Protein AF-0000000072513478 (afdb_homodimer)

Radius of gyration: 44.0 Å; Cα contacts (8 Å, |Δi|>4): 385; chains: 2; bounding box: 47×205×99 Å

Sequence (340 aa):
MLSVDLDSTQASSSSSGESANSVPVPTPSPPRTSPRPPTPVRRILRRKIGVAGSRSALCQDDRTELFTRLVNEEIEIQTNAPPGCYAAPKSGDLLLWTAVIEGPAGTPYEGGTFFCNIHITTRYPLAPPKVEFLTRIYHCNVNAQGDVCLDMLNDKWKPTMSVNTVLMAVMLSVDLDSTQASSSSSGESANSVPVPTPSPPRTSPRPPTPVRRILRRKIGVAGSRSALCQDDRTELFTRLVNEEIEIQTNAPPGCYAAPKSGDLLLWTAVIEGPAGTPYEGGTFFCNIHITTRYPLAPPKVEFLTRIYHCNVNAQGDVCLDMLNDKWKPTMSVNTVLMAV

Organism: Oesophagostomum dentatum (NCBI:txid61180)

Nearest PDB structures (foldseek):
  6fga-assembly1_K  TM=7.093E-01  e=1.151E-11  Homo sapiens
  4qpl-assembly2_D  TM=7.011E-01  e=4.532E-11  Homo sapiens
  2yb6-assembly1_A  TM=6.975E-01  e=7.010E-11  Homo sapiens
  5tut-assembly1_A  TM=6.775E-01  e=7.940E-11  Homo sapiens
  8btl-assembly1_C  TM=6.885E-01  e=1.480E-10  Homo sapiens

pLDDT: mean 73.83, std 31.14, range [18.86, 98.88]

InterPro domains:
  IPR000608 Ubiquitin-conjugating (UBC), catalytic core domain [PF00179] (72-170)
  IPR000608 Ubiquitin-conjugating (UBC), catalytic core domain [PS50127] (65-170)
  IPR016135 Ubiquitin-conjugating enzyme/RWD-like [G3DSA:3.10.110.10] (53-170)
  IPR016135 Ubiquitin-conjugating enzyme/RWD-like [SSF54495] (67-169)
  IPR023313 Ubiquitin-conjugating enzyme, active site [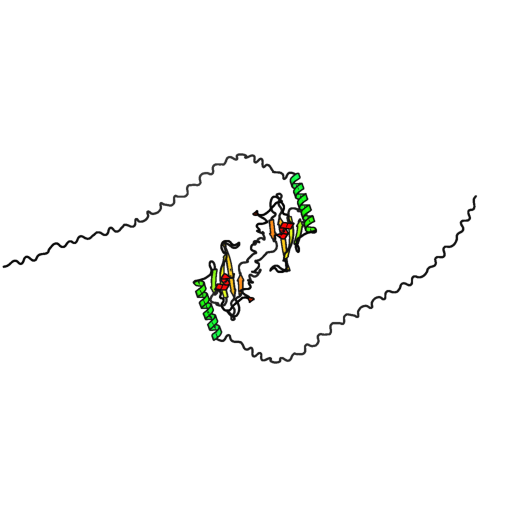PS00183] (138-153)
  IPR050113 Ubiquitin-conjugating enzyme E2-like [PTHR24067] (69-169)

Structure (mmCIF, N/CA/C/O backbone):
data_AF-0000000072513478-model_v1
#
loop_
_entity.id
_entity.type
_entity.pdbx_description
1 polymer 'Ubiquitin--protein ligase'
#
loop_
_atom_site.group_PDB
_atom_site.id
_atom_site.type_symbol
_atom_site.label_atom_id
_atom_site.label_alt_id
_atom_site.label_comp_id
_atom_site.label_asym_id
_atom_site.label_entity_id
_atom_site.label_seq_id
_atom_site.pdbx_PDB_ins_code
_atom_site.Cartn_x
_atom_site.Cartn_y
_atom_site.Cartn_z
_atom_site.occupancy
_atom_site.B_iso_or_equiv
_atom_site.auth_seq_id
_atom_site.auth_comp_id
_atom_site.auth_asym_id
_atom_site.auth_atom_id
_atom_site.pdbx_PDB_model_num
ATOM 1 N N . MET A 1 1 ? -18.359 102.375 -20.375 1 26.03 1 MET A N 1
ATOM 2 C CA . MET A 1 1 ? -19.281 102.062 -21.453 1 26.03 1 MET A CA 1
ATOM 3 C C . MET A 1 1 ? -18.562 101.25 -22.531 1 26.03 1 MET A C 1
ATOM 5 O O . MET A 1 1 ? -18.969 101.25 -23.703 1 26.03 1 MET A O 1
ATOM 9 N N . LEU A 1 2 ? -17.375 100.688 -22.109 1 28.08 2 LEU A N 1
ATOM 10 C CA . LEU A 1 2 ? -16.125 100.375 -22.766 1 28.08 2 LEU A CA 1
ATOM 11 C C . LEU A 1 2 ? -16.312 99.125 -23.672 1 28.08 2 LEU A C 1
ATOM 13 O O . LEU A 1 2 ? -16.75 98.062 -23.234 1 28.08 2 LEU A O 1
ATOM 17 N N . SER A 1 3 ? -16.609 99.312 -25.031 1 27.19 3 SER A N 1
ATOM 18 C CA . SER A 1 3 ? -17.25 98.688 -26.156 1 27.19 3 SER A CA 1
ATOM 19 C C . SER A 1 3 ? -16.391 97.562 -26.719 1 27.19 3 SER A C 1
ATOM 21 O O . SER A 1 3 ? -15.539 97.75 -27.578 1 27.19 3 SER A O 1
ATOM 23 N N . VAL A 1 4 ? -15.656 96.75 -25.875 1 32.16 4 VAL A N 1
ATOM 24 C CA . VAL A 1 4 ? -14.555 95.875 -26.203 1 32.16 4 VAL A CA 1
ATOM 25 C C . VAL A 1 4 ? -15.039 94.812 -27.172 1 32.16 4 VAL A C 1
ATOM 27 O O . VAL A 1 4 ? -16.047 94.125 -26.922 1 32.16 4 VAL A O 1
ATOM 30 N N . ASP A 1 5 ? -14.914 95.188 -28.438 1 26.75 5 ASP A N 1
ATOM 31 C CA . ASP A 1 5 ? -15.398 94.562 -29.688 1 26.75 5 ASP A CA 1
ATOM 32 C C . ASP A 1 5 ? -14.906 93.125 -29.844 1 26.75 5 ASP A C 1
ATOM 34 O O . ASP A 1 5 ? -13.703 92.875 -29.828 1 26.75 5 ASP A O 1
ATOM 38 N N . LEU A 1 6 ? -15.594 92.125 -29.297 1 27.62 6 LEU A N 1
ATOM 39 C CA . LEU A 1 6 ? -15.555 90.688 -29.031 1 27.62 6 LEU A CA 1
ATOM 40 C C . LEU A 1 6 ? -15.445 89.875 -30.328 1 27.62 6 LEU A C 1
ATOM 42 O O . LEU A 1 6 ? -16.422 89.75 -31.062 1 27.62 6 LEU A O 1
ATOM 46 N N . ASP A 1 7 ? -14.43 90.375 -31.125 1 25.31 7 ASP A N 1
ATOM 47 C CA . ASP A 1 7 ? -14.422 89.938 -32.531 1 25.31 7 ASP A CA 1
ATOM 48 C C . ASP A 1 7 ? -14.438 88.375 -32.625 1 25.31 7 ASP A C 1
ATOM 50 O O . ASP A 1 7 ? -13.734 87.688 -31.875 1 25.31 7 ASP A O 1
ATOM 54 N N . SER A 1 8 ? -15.414 87.688 -33.25 1 26.47 8 SER A N 1
ATOM 55 C CA . SER A 1 8 ? -16.172 86.438 -33.406 1 26.47 8 SER A CA 1
ATOM 56 C C . SER A 1 8 ? -15.375 85.438 -34.219 1 26.47 8 SER A C 1
ATOM 58 O O . SER A 1 8 ? -15.898 84.375 -34.562 1 26.47 8 SER A O 1
ATOM 60 N N . THR A 1 9 ? -14.055 85.562 -34.375 1 24.52 9 THR A N 1
ATOM 61 C CA . THR A 1 9 ? -13.508 84.938 -35.562 1 24.52 9 THR A CA 1
ATOM 62 C C . THR A 1 9 ? -13.773 83.438 -35.562 1 24.52 9 THR A C 1
ATOM 64 O O . THR A 1 9 ? -13.516 82.812 -34.562 1 24.52 9 THR A O 1
ATOM 67 N N . GLN A 1 10 ? -14.414 82.812 -36.562 1 20.47 10 GLN A N 1
ATOM 68 C CA . GLN A 1 10 ? -15.164 81.625 -37 1 20.47 10 GLN A CA 1
ATOM 69 C C . GLN A 1 10 ? -14.242 80.438 -37.219 1 20.47 10 GLN A C 1
ATOM 71 O O . GLN A 1 10 ? -13.234 80.562 -37.906 1 20.47 10 GLN A O 1
ATOM 76 N N . ALA A 1 11 ? -14.117 79.438 -36.281 1 25.28 11 ALA A N 1
ATOM 77 C CA . ALA A 1 11 ? -13.352 78.25 -36.031 1 25.28 11 ALA A CA 1
ATOM 78 C C . ALA A 1 11 ? -13.609 77.188 -37.125 1 25.28 11 ALA A C 1
ATOM 80 O O . ALA A 1 11 ? -14.727 76.688 -37.219 1 25.28 11 ALA A O 1
ATOM 81 N N . SER A 1 12 ? -13.172 77.438 -38.344 1 22.08 12 SER A N 1
ATOM 82 C CA . SER A 1 12 ? -13.492 76.562 -39.469 1 22.08 12 SER A CA 1
ATOM 83 C C . SER A 1 12 ? -13.094 75.125 -39.188 1 22.08 12 SER A C 1
ATOM 85 O O . SER A 1 12 ? -11.984 74.875 -38.719 1 22.08 12 SER A O 1
ATOM 87 N N . SER A 1 13 ? -14.062 74.188 -38.938 1 25.09 13 SER A N 1
ATOM 88 C CA . SER A 1 13 ? -14.234 72.812 -38.5 1 25.09 13 SER A CA 1
ATOM 89 C C . SER A 1 13 ? -13.711 71.812 -39.562 1 25.09 13 SER A C 1
ATOM 91 O O . SER A 1 13 ? -14.477 71.312 -40.375 1 25.09 13 SER A O 1
ATOM 93 N N . SER A 1 14 ? -12.469 72 -40.031 1 23.56 14 SER A N 1
ATOM 94 C CA . SER A 1 14 ? -12.086 71.188 -41.156 1 23.56 14 SER A CA 1
ATOM 95 C C . SER A 1 14 ? -12.242 69.688 -40.844 1 23.56 14 SER A C 1
ATOM 97 O O . SER A 1 14 ? -11.688 69.188 -39.844 1 23.56 14 SER A O 1
ATOM 99 N N . SER A 1 15 ? -13.273 69 -41.281 1 25.2 15 SER A N 1
ATOM 100 C CA . SER A 1 15 ? -13.891 67.688 -41.156 1 25.2 15 SER A CA 1
ATOM 101 C C . SER A 1 15 ? -13.016 66.562 -41.75 1 25.2 15 SER A C 1
ATOM 103 O O . SER A 1 15 ? -13.422 65.438 -41.812 1 25.2 15 SER A O 1
ATOM 105 N N . SER A 1 16 ? -11.719 66.688 -41.75 1 24.69 16 SER A N 1
ATOM 106 C CA . SER A 1 16 ? -11.102 65.75 -42.656 1 24.69 16 SER A CA 1
ATOM 107 C C . SE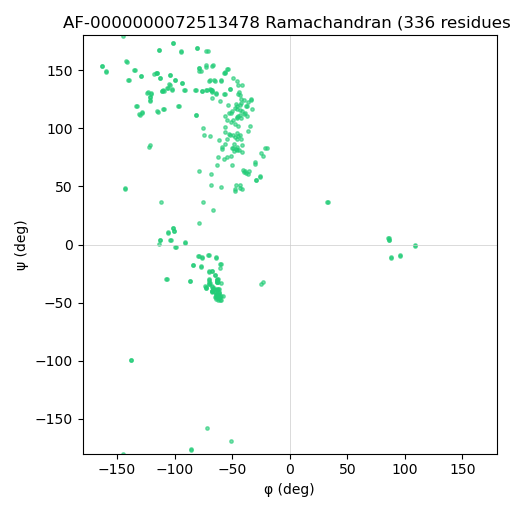R A 1 16 ? -11.5 64.312 -42.312 1 24.69 16 SER A C 1
ATOM 109 O O . SER A 1 16 ? -11.539 63.938 -41.125 1 24.69 16 SER A O 1
ATOM 111 N N . GLY A 1 17 ? -12.297 63.625 -43.125 1 23.31 17 GLY A N 1
ATOM 112 C CA . GLY A 1 17 ? -12.992 62.344 -43.188 1 23.31 17 GLY A CA 1
ATOM 113 C C . GLY A 1 17 ? -12.07 61.156 -43.094 1 23.31 17 GLY A C 1
ATOM 114 O O . GLY A 1 17 ? -11.094 61.062 -43.844 1 23.31 17 GLY A O 1
ATOM 115 N N . GLU A 1 18 ? -11.711 60.75 -41.906 1 28.8 18 GLU A N 1
ATOM 116 C CA . GLU A 1 18 ? -10.898 59.594 -41.562 1 28.8 18 GLU A CA 1
ATOM 117 C C . GLU A 1 18 ? -11.414 58.344 -42.312 1 28.8 18 GLU A C 1
ATOM 119 O O . GLU A 1 18 ? -12.586 57.969 -42.156 1 28.8 18 GLU A O 1
ATOM 124 N N . SER A 1 19 ? -10.992 58.062 -43.531 1 24.48 19 SER A N 1
ATOM 125 C CA . SER A 1 19 ? -11.375 56.906 -44.312 1 24.48 19 SER A CA 1
ATOM 126 C C . SER A 1 19 ? -11.133 55.594 -43.562 1 24.48 19 SER A C 1
ATOM 128 O O . SER A 1 19 ? -10.031 55.375 -43.031 1 24.48 19 SER A O 1
ATOM 130 N N . ALA A 1 20 ? -12.102 55.125 -42.844 1 28.8 20 ALA A N 1
ATOM 131 C CA . ALA A 1 20 ? -12.203 53.875 -42.062 1 28.8 20 ALA A CA 1
ATOM 132 C C . ALA A 1 20 ? -11.781 52.688 -42.906 1 28.8 20 ALA A C 1
ATOM 134 O O . ALA A 1 20 ? -12.344 52.438 -43.969 1 28.8 20 ALA A O 1
ATOM 135 N N . ASN A 1 21 ? -10.461 52.438 -43 1 26.22 21 ASN A N 1
ATOM 136 C CA . ASN A 1 21 ? -9.992 51.25 -43.719 1 26.22 21 ASN A CA 1
ATOM 137 C C . ASN A 1 21 ? -10.797 50 -43.312 1 26.22 21 ASN A C 1
ATOM 139 O O . ASN A 1 21 ? -10.969 49.719 -42.125 1 26.22 21 ASN A O 1
ATOM 143 N N . SER A 1 22 ? -11.812 49.656 -44.094 1 27.98 22 SER A N 1
ATOM 144 C CA . SER A 1 22 ? -12.742 48.531 -44 1 27.98 22 SER A CA 1
ATOM 145 C C . SER A 1 22 ? -12.008 47.219 -43.719 1 27.98 22 SER A C 1
ATOM 147 O O . SER A 1 22 ? -11.07 46.875 -44.469 1 27.98 22 SER A O 1
ATOM 149 N N . VAL A 1 23 ? -11.711 46.938 -42.5 1 33 23 VAL A N 1
ATOM 150 C CA . VAL A 1 23 ? -11.148 45.656 -42.062 1 33 23 VAL A CA 1
ATOM 151 C C . VAL A 1 23 ? -11.883 44.531 -42.75 1 33 23 VAL A C 1
ATOM 153 O O . VAL A 1 23 ? -13.117 44.438 -42.719 1 33 23 VAL A O 1
ATOM 156 N N . PRO A 1 24 ? -11.398 44 -43.906 1 32.53 24 PRO A N 1
ATOM 157 C CA . PRO A 1 24 ? -12.164 43 -44.656 1 32.53 24 PRO A CA 1
ATOM 158 C C . PRO A 1 24 ? -12.633 41.844 -43.75 1 32.53 24 PRO A C 1
ATOM 160 O O . PRO A 1 24 ? -11.914 41.438 -42.844 1 32.53 24 PRO A O 1
ATOM 163 N N . VAL A 1 25 ? -13.914 41.812 -43.406 1 35.53 25 VAL A N 1
ATOM 164 C CA . VAL A 1 25 ? -14.555 40.75 -42.656 1 35.53 25 VAL A CA 1
ATOM 165 C C . VAL A 1 25 ? -14.164 39.375 -43.25 1 35.53 25 VAL A C 1
ATOM 167 O O . VAL A 1 25 ? -14.242 39.188 -44.438 1 35.53 25 VAL A O 1
ATOM 170 N N . PRO A 1 26 ? -13.242 38.688 -42.531 1 34.88 26 PRO A N 1
ATOM 171 C CA . PRO A 1 26 ? -12.789 37.438 -43.125 1 34.88 26 PRO A CA 1
ATOM 172 C C . PRO A 1 26 ? -13.945 36.562 -43.625 1 34.88 26 PRO A C 1
ATOM 174 O O . PRO A 1 26 ? -15.062 36.688 -43.125 1 34.88 26 PRO A O 1
ATOM 177 N N . THR A 1 27 ? -14.039 36.281 -44.875 1 36.09 27 THR A N 1
ATOM 178 C CA . THR A 1 27 ? -15.055 35.5 -45.562 1 36.09 27 THR A CA 1
ATOM 179 C C . THR A 1 27 ? -15.383 34.25 -44.75 1 36.09 27 THR A C 1
ATOM 181 O O . THR A 1 27 ? -14.492 33.656 -44.125 1 36.09 27 THR A O 1
ATOM 184 N N . PRO A 1 28 ? -16.672 34.156 -44.25 1 34.97 28 PRO A N 1
ATOM 185 C CA . PRO A 1 28 ? -17.062 33 -43.438 1 34.97 28 PRO A CA 1
ATOM 186 C C . PRO A 1 28 ? -16.594 31.672 -44.062 1 34.97 28 PRO A C 1
ATOM 188 O O . PRO A 1 28 ? -16.484 31.562 -45.281 1 34.97 28 PRO A O 1
ATOM 191 N N . SER A 1 29 ? -15.719 30.953 -43.375 1 35.62 29 SER A N 1
ATOM 192 C CA . SER A 1 29 ? -15.188 29.688 -43.844 1 35.62 29 SER A CA 1
ATOM 193 C C . SER A 1 29 ? -16.297 28.812 -44.438 1 35.62 29 SER A C 1
ATOM 195 O O . SER A 1 29 ? -17.438 28.859 -43.969 1 35.62 29 SER A O 1
ATOM 197 N N . PRO A 1 30 ? -16.188 28.453 -45.656 1 35.31 30 PRO A N 1
ATOM 198 C CA . PRO A 1 30 ? -17.234 27.734 -46.375 1 35.31 30 PRO A CA 1
ATOM 199 C C . PRO A 1 30 ? -17.891 26.641 -45.531 1 35.31 30 PRO A C 1
ATOM 201 O O . PRO A 1 30 ? -17.281 26.156 -44.562 1 35.31 30 PRO A O 1
ATOM 204 N N . PRO A 1 31 ? -19.266 26.594 -45.656 1 31.92 31 PRO A N 1
ATOM 205 C CA . PRO A 1 31 ? -20.031 25.641 -44.844 1 31.92 31 PRO A CA 1
ATOM 206 C C . PRO A 1 31 ? -19.391 24.266 -44.781 1 31.92 31 PRO A C 1
ATOM 208 O O . PRO A 1 31 ? -18.641 23.891 -45.688 1 31.92 31 PRO A O 1
ATOM 211 N N . ARG A 1 32 ? -19.234 23.766 -43.531 1 30.86 32 ARG A N 1
ATOM 212 C CA . ARG A 1 32 ? -18.719 22.438 -43.188 1 30.86 32 ARG A CA 1
ATOM 213 C C . ARG A 1 32 ? -19.328 21.359 -44.062 1 30.86 32 ARG A C 1
ATOM 215 O O . ARG A 1 32 ? -20.547 21.312 -44.25 1 30.86 32 ARG A O 1
ATOM 222 N N . THR A 1 33 ? -18.578 21.094 -45.125 1 33.81 33 THR A N 1
ATOM 223 C CA . THR A 1 33 ? -18.969 20.094 -46.094 1 33.81 33 THR A CA 1
ATOM 224 C C . THR A 1 33 ? -19.641 18.891 -45.406 1 33.81 33 THR A C 1
ATOM 226 O O . THR A 1 33 ? -19.25 18.516 -44.312 1 33.81 33 THR A O 1
ATOM 229 N N . SER A 1 34 ? -20.984 18.781 -45.656 1 33.53 34 SER A N 1
ATOM 230 C CA . SER A 1 34 ? -21.812 17.703 -45.125 1 33.53 34 SER A CA 1
ATOM 231 C C . SER A 1 34 ? -21.078 16.359 -45.219 1 33.53 34 SER A C 1
ATOM 233 O O . SER A 1 34 ? -20.297 16.125 -46.125 1 33.53 34 SER A O 1
ATOM 235 N N . PRO A 1 35 ? -20.953 15.672 -44.062 1 32.66 35 PRO A N 1
ATOM 236 C CA . PRO A 1 35 ? -20.188 14.422 -44 1 32.66 35 PRO A CA 1
ATOM 237 C C . PRO A 1 35 ? -20.531 13.492 -45.188 1 32.66 35 PRO A C 1
ATOM 239 O O . PRO A 1 35 ? -21.641 13.531 -45.688 1 32.66 35 PRO A O 1
ATOM 242 N N . ARG A 1 36 ? -19.562 13.328 -46.094 1 37.81 36 ARG A N 1
ATOM 243 C CA . ARG A 1 36 ? -19.703 12.461 -47.25 1 37.81 36 ARG A CA 1
ATOM 244 C C . ARG A 1 36 ? -20.5 11.203 -46.906 1 37.81 36 ARG A C 1
ATOM 246 O O . ARG A 1 36 ? -20.328 10.633 -45.812 1 37.81 36 ARG A O 1
ATOM 253 N N . PRO A 1 37 ? -21.641 11.062 -47.625 1 38.25 37 PRO A N 1
ATOM 254 C CA . PRO A 1 37 ? -22.453 9.898 -47.25 1 38.25 37 PRO A CA 1
ATOM 255 C C . PRO A 1 37 ? -21.609 8.625 -47.094 1 38.25 37 PRO A C 1
ATOM 257 O O . PRO A 1 37 ? -20.547 8.508 -47.719 1 38.25 37 PRO A O 1
ATOM 260 N N . PRO A 1 38 ? -21.906 7.785 -46.094 1 34.34 38 PRO A N 1
ATOM 261 C CA . PRO A 1 38 ? -21.109 6.594 -45.781 1 34.34 38 PRO A CA 1
ATOM 262 C C . PRO A 1 38 ? -20.891 5.695 -46.969 1 34.34 38 PRO A C 1
ATOM 264 O O . PRO A 1 38 ? -21.75 5.602 -47.844 1 34.34 38 PRO A O 1
ATOM 267 N N . THR A 1 39 ? -19.719 5.871 -47.656 1 38.75 39 THR A N 1
ATOM 268 C CA . THR A 1 39 ? -19.344 4.996 -48.75 1 38.75 39 THR A CA 1
ATOM 269 C C . THR A 1 39 ? -19.844 3.576 -48.531 1 38.75 39 THR A C 1
ATOM 271 O O . THR A 1 39 ? -19.828 3.084 -47.375 1 38.75 39 THR A O 1
ATOM 274 N N . PRO A 1 40 ? -20.734 3.17 -49.469 1 37.53 40 PRO A N 1
ATOM 275 C CA . PRO A 1 40 ? -21.297 1.839 -49.25 1 37.53 40 PRO A CA 1
ATOM 276 C C . PRO A 1 40 ? -20.234 0.784 -48.969 1 37.53 40 PRO A C 1
ATOM 278 O O . PRO A 1 40 ? -19.141 0.832 -49.531 1 37.53 40 PRO A O 1
ATOM 281 N N . VAL A 1 41 ? -20.141 0.345 -47.75 1 31.92 41 VAL A N 1
ATOM 282 C CA . VAL A 1 41 ? -19.25 -0.698 -47.25 1 31.92 41 VAL A CA 1
ATOM 283 C C . VAL A 1 41 ? -19.266 -1.888 -48.188 1 31.92 41 VAL A C 1
ATOM 285 O O . VAL A 1 41 ? -20.328 -2.414 -48.531 1 31.92 41 VAL A O 1
ATOM 288 N N . ARG A 1 42 ? -18.422 -1.738 -49.344 1 33.22 42 ARG A N 1
ATOM 289 C CA . ARG A 1 42 ? -18.266 -2.898 -50.188 1 33.22 42 ARG A CA 1
ATOM 290 C C . ARG A 1 42 ? -18.234 -4.191 -49.406 1 33.22 42 ARG A C 1
ATOM 292 O O . ARG A 1 42 ? -17.766 -4.207 -48.25 1 33.22 42 ARG A O 1
ATOM 299 N N . ARG A 1 43 ? -19.172 -5.082 -49.75 1 32.38 43 ARG A N 1
ATOM 300 C CA . ARG A 1 43 ? -19.328 -6.441 -49.219 1 32.38 43 ARG A CA 1
ATOM 301 C C . ARG A 1 43 ? -18.016 -7.203 -49.281 1 32.38 43 ARG A C 1
ATOM 303 O O . ARG A 1 43 ? -17.469 -7.441 -50.375 1 32.38 43 ARG A O 1
ATOM 310 N N . ILE A 1 44 ? -17.031 -6.75 -48.438 1 31.97 44 ILE A N 1
ATOM 311 C CA . ILE A 1 44 ? -15.812 -7.539 -48.375 1 31.97 44 ILE A CA 1
ATOM 312 C C . ILE A 1 44 ? -16.141 -9.023 -48.531 1 31.97 44 ILE A C 1
ATOM 314 O O . ILE A 1 44 ? -17.016 -9.547 -47.844 1 31.97 44 ILE A O 1
ATOM 318 N N . LEU A 1 45 ? -15.867 -9.453 -49.75 1 31.41 45 LEU A N 1
ATOM 319 C CA . LEU A 1 45 ? -15.883 -10.867 -50.094 1 31.41 45 LEU A CA 1
ATOM 320 C C . LEU A 1 45 ? -15.305 -11.711 -48.969 1 31.41 45 LEU A C 1
ATOM 322 O O . LEU A 1 45 ? -14.242 -11.391 -48.438 1 31.41 45 LEU A O 1
ATOM 326 N N . ARG A 1 46 ? -16.141 -12.492 -48.375 1 29.89 46 ARG A N 1
ATOM 327 C CA . ARG A 1 46 ? -15.875 -13.539 -47.375 1 29.89 46 ARG A CA 1
ATOM 328 C C . ARG A 1 46 ? -14.719 -14.422 -47.844 1 29.89 46 ARG A C 1
ATOM 330 O O . ARG A 1 46 ? -14.883 -15.258 -48.75 1 29.89 46 ARG A O 1
ATOM 337 N N . ARG A 1 47 ? -13.57 -13.703 -48.344 1 33.31 47 ARG A N 1
ATOM 338 C CA . ARG A 1 47 ? -12.578 -14.766 -48.5 1 33.31 47 ARG A CA 1
ATOM 339 C C . ARG A 1 47 ? -12.602 -15.719 -47.312 1 33.31 47 ARG A C 1
ATOM 341 O O . ARG A 1 47 ? -12.688 -15.289 -46.156 1 33.31 47 ARG A O 1
ATOM 348 N N . LYS A 1 48 ? -13.109 -16.906 -47.594 1 30.56 48 LYS A N 1
ATOM 349 C CA . LYS A 1 48 ? -12.938 -18.062 -46.719 1 30.56 48 LYS A CA 1
ATOM 350 C C . LYS A 1 48 ? -11.5 -18.156 -46.188 1 30.56 48 LYS A C 1
ATOM 352 O O . LYS A 1 48 ? -10.586 -18.469 -46.969 1 30.56 48 LYS A O 1
ATOM 357 N N . ILE A 1 49 ? -10.953 -16.984 -45.656 1 33.59 49 ILE A N 1
ATOM 358 C CA . ILE A 1 49 ? -9.695 -17.312 -45 1 33.59 49 ILE A CA 1
ATOM 359 C C . ILE A 1 49 ? -9.844 -18.609 -44.219 1 33.59 49 ILE A C 1
ATOM 361 O O . ILE A 1 49 ? -10.648 -18.688 -43.281 1 33.59 49 ILE A O 1
ATOM 365 N N . GLY A 1 50 ? -9.773 -19.75 -44.938 1 30.62 50 GLY A N 1
ATOM 366 C CA . GLY A 1 50 ? -9.602 -20.984 -44.219 1 30.62 50 GLY A CA 1
ATOM 367 C C . GLY A 1 50 ? -8.664 -20.844 -43.031 1 30.62 50 GLY A C 1
ATOM 368 O O . GLY A 1 50 ? -7.469 -20.594 -43.188 1 30.62 50 GLY A O 1
ATOM 369 N N . VAL A 1 51 ? -8.992 -20.031 -42.094 1 30.86 51 VAL A N 1
ATOM 370 C CA . VAL A 1 51 ? -8.25 -20.094 -40.812 1 30.86 51 VAL A CA 1
ATOM 371 C C . VAL A 1 51 ? -7.969 -21.547 -40.469 1 30.86 51 VAL A C 1
ATOM 373 O O . VAL A 1 51 ? -8.891 -22.297 -40.125 1 30.86 51 VAL A O 1
ATOM 376 N N . ALA A 1 52 ? -7.18 -22.219 -41.312 1 33.66 52 ALA A N 1
ATOM 377 C CA . ALA A 1 52 ? -6.637 -23.406 -40.656 1 33.66 52 ALA A CA 1
ATOM 378 C C . ALA A 1 52 ? -6.207 -23.109 -39.219 1 33.66 52 ALA A C 1
ATOM 380 O O . ALA A 1 52 ? -5.215 -22.406 -39 1 33.66 52 ALA A O 1
ATOM 381 N N . GLY A 1 53 ? -7.074 -22.453 -38.469 1 34.66 53 GLY A N 1
ATOM 382 C CA . GLY A 1 53 ? -6.766 -22.375 -37.062 1 34.66 53 GLY A CA 1
ATOM 383 C C . GLY A 1 53 ? -5.984 -23.562 -36.562 1 34.66 53 GLY A C 1
ATOM 384 O O . GLY A 1 53 ? -6.477 -24.703 -36.594 1 34.66 53 GLY A O 1
ATOM 385 N N . SER A 1 54 ? -4.762 -23.625 -36.969 1 35.66 54 SER A N 1
ATOM 386 C CA . SER A 1 54 ? -3.936 -24.594 -36.25 1 35.66 54 SER A CA 1
ATOM 387 C C . SER A 1 54 ? -4.312 -24.641 -34.781 1 35.66 54 SER A C 1
ATOM 389 O O . SER A 1 54 ? -4.148 -23.656 -34.062 1 35.66 54 SER A O 1
ATOM 391 N N . ARG A 1 55 ? -5.504 -24.969 -34.406 1 36.5 55 ARG A N 1
ATOM 392 C CA . ARG A 1 55 ? -5.664 -25.406 -33 1 36.5 55 ARG A CA 1
ATOM 393 C C . ARG A 1 55 ? -4.359 -25.984 -32.469 1 36.5 55 ARG A C 1
ATOM 395 O O . ARG A 1 55 ? -3.926 -27.047 -32.875 1 36.5 55 ARG A O 1
ATOM 402 N N . SER A 1 56 ? -3.312 -25.219 -32.469 1 40.59 56 SER A N 1
ATOM 403 C CA . SER A 1 56 ? -2.225 -25.719 -31.625 1 40.59 56 SER A CA 1
ATOM 404 C C . SER A 1 56 ? -2.758 -26.547 -30.453 1 40.59 56 SER A C 1
ATOM 406 O O . SER A 1 56 ? -3.369 -26.016 -29.531 1 40.59 56 SER A O 1
ATOM 408 N N . ALA A 1 57 ? -3.492 -27.516 -30.641 1 41.84 57 ALA A N 1
ATOM 409 C CA . ALA A 1 57 ? -3.805 -28.625 -29.75 1 41.84 57 ALA A CA 1
ATOM 410 C C . ALA A 1 57 ? -2.699 -28.828 -28.703 1 41.84 57 ALA A C 1
ATOM 412 O O . ALA A 1 57 ? -1.532 -29 -29.062 1 41.84 57 ALA A O 1
ATOM 413 N N . LEU A 1 58 ? -2.629 -27.953 -27.641 1 50.91 58 LEU A N 1
ATOM 414 C CA . LEU A 1 58 ? -1.754 -28.547 -26.641 1 50.91 58 LEU A CA 1
ATOM 415 C C . LEU A 1 58 ? -1.644 -30.047 -26.828 1 50.91 58 LEU A C 1
ATOM 417 O O . LEU A 1 58 ? -2.65 -30.766 -26.766 1 50.91 58 LEU A O 1
ATOM 421 N N . CYS A 1 59 ? -0.81 -30.406 -27.672 1 56.84 59 CYS A N 1
ATOM 422 C CA . CYS A 1 59 ? -0.619 -31.828 -27.906 1 56.84 59 CYS A CA 1
ATOM 423 C C . CYS A 1 59 ? -0.805 -32.625 -26.609 1 56.84 59 CYS A C 1
ATOM 425 O O . CYS A 1 59 ? -0.542 -32.094 -25.516 1 56.84 59 CYS A O 1
ATOM 427 N N . GLN A 1 60 ? -1.665 -33.562 -26.641 1 56.69 60 GLN A N 1
ATOM 428 C CA . GLN A 1 60 ? -1.923 -34.469 -25.531 1 56.69 60 GLN A CA 1
ATOM 429 C C . GLN A 1 60 ? -0.715 -34.562 -24.594 1 56.69 60 GLN A C 1
ATOM 431 O O . GLN A 1 60 ? -0.865 -34.562 -23.375 1 56.69 60 GLN A O 1
ATOM 436 N N . ASP A 1 61 ? 0.478 -34.438 -25.172 1 63.12 61 ASP A N 1
ATOM 437 C CA . ASP A 1 61 ? 1.718 -34.531 -24.422 1 63.12 61 ASP A CA 1
ATOM 438 C C . ASP A 1 61 ? 1.956 -33.312 -23.562 1 63.12 61 ASP A C 1
ATOM 440 O O . ASP A 1 61 ? 2.412 -33.406 -22.422 1 63.12 61 ASP A O 1
ATOM 444 N N . ASP A 1 62 ? 1.548 -32.188 -24.141 1 70.94 62 ASP A N 1
ATOM 445 C CA . ASP A 1 62 ? 1.778 -30.938 -23.422 1 70.94 62 ASP A CA 1
ATOM 446 C C . ASP A 1 62 ? 0.879 -30.844 -22.203 1 70.94 62 ASP A C 1
ATOM 448 O O . ASP A 1 62 ? 1.309 -30.359 -21.141 1 70.94 62 ASP A O 1
ATOM 452 N N . ARG A 1 63 ? -0.246 -31.359 -22.344 1 76.94 63 ARG A N 1
ATOM 453 C CA . ARG A 1 63 ? -1.2 -31.359 -21.234 1 76.94 63 ARG A CA 1
ATOM 454 C C . ARG A 1 63 ? -0.749 -32.281 -20.109 1 76.94 63 ARG A C 1
ATOM 456 O O . ARG A 1 63 ? -0.891 -31.953 -18.938 1 76.94 63 ARG A O 1
ATOM 463 N N . THR A 1 64 ? -0.089 -33.344 -20.578 1 86.31 64 THR A N 1
ATOM 464 C CA . THR A 1 64 ? 0.367 -34.312 -19.578 1 86.31 64 THR A CA 1
ATOM 465 C C . THR A 1 64 ? 1.535 -33.75 -18.781 1 86.31 64 THR A C 1
ATOM 467 O O . THR A 1 64 ? 1.609 -33.938 -17.562 1 86.31 64 THR A O 1
ATOM 470 N N . GLU A 1 65 ? 2.414 -33 -19.469 1 92.94 65 GLU A N 1
ATOM 471 C CA . GLU A 1 65 ? 3.566 -32.406 -18.797 1 92.94 65 GLU A CA 1
ATOM 472 C C . GLU A 1 65 ? 3.137 -31.328 -17.812 1 92.94 65 GLU A C 1
ATOM 474 O O . GLU A 1 65 ? 3.672 -31.234 -16.703 1 92.94 65 GLU A O 1
ATOM 479 N N . LEU A 1 66 ? 2.221 -30.609 -18.219 1 95.88 66 LEU A N 1
ATOM 480 C CA . LEU A 1 66 ? 1.694 -29.547 -17.359 1 95.88 66 LEU A CA 1
ATOM 481 C C . LEU A 1 66 ? 1.033 -30.141 -16.125 1 95.88 66 LEU A C 1
ATOM 483 O O . LEU A 1 66 ? 1.278 -29.672 -15 1 95.88 66 LEU A O 1
ATOM 487 N N . PHE A 1 67 ? 0.254 -31.141 -16.359 1 94.88 67 PHE A N 1
ATOM 488 C CA . PHE A 1 67 ? -0.427 -31.812 -15.266 1 94.88 67 PHE A CA 1
ATOM 489 C C . PHE A 1 67 ? 0.579 -32.375 -14.273 1 94.88 67 PHE A C 1
ATOM 491 O O . PHE A 1 67 ? 0.453 -32.188 -13.062 1 94.88 67 PHE A O 1
ATOM 498 N N . THR A 1 68 ? 1.523 -33.031 -14.828 1 96.62 68 THR A N 1
ATOM 499 C CA . THR A 1 68 ? 2.543 -33.656 -13.984 1 96.62 68 THR A CA 1
ATOM 500 C C . THR A 1 68 ? 3.303 -32.594 -13.195 1 96.62 68 THR A C 1
ATOM 502 O O . THR A 1 68 ? 3.559 -32.75 -12.008 1 96.62 68 THR A O 1
ATOM 505 N N . ARG A 1 69 ? 3.645 -31.547 -13.797 1 97.31 69 ARG A N 1
ATOM 506 C CA . ARG A 1 69 ? 4.367 -30.469 -13.125 1 97.31 69 ARG A CA 1
ATOM 507 C C . ARG A 1 69 ? 3.533 -29.875 -11.992 1 97.31 69 ARG A C 1
ATOM 509 O O . ARG A 1 69 ? 4.035 -29.688 -10.883 1 97.31 69 ARG A O 1
ATOM 516 N N . LEU A 1 70 ? 2.289 -29.609 -12.258 1 97.94 70 LEU A N 1
ATOM 517 C CA . LEU A 1 70 ? 1.434 -28.969 -11.273 1 97.94 70 LEU A CA 1
ATOM 518 C C . LEU A 1 70 ? 1.174 -29.891 -10.086 1 97.94 70 LEU A C 1
ATOM 520 O O . LEU A 1 70 ? 1.107 -29.422 -8.938 1 97.94 70 LEU A O 1
ATOM 524 N N . VAL A 1 71 ? 1.058 -31.141 -10.367 1 96.62 71 VAL A N 1
ATOM 525 C CA . VAL A 1 71 ? 0.896 -32.125 -9.289 1 96.62 71 VAL A CA 1
ATOM 526 C C . VAL A 1 71 ? 2.152 -32.125 -8.422 1 96.62 71 VAL A C 1
ATOM 528 O O . VAL A 1 71 ? 2.066 -32.125 -7.191 1 96.62 71 VAL A O 1
ATOM 531 N N . ASN A 1 72 ? 3.277 -32.156 -9.125 1 97.31 72 ASN A N 1
ATOM 532 C CA . ASN A 1 72 ? 4.539 -32.156 -8.398 1 97.31 72 ASN A CA 1
ATOM 533 C C . ASN A 1 72 ? 4.691 -30.875 -7.57 1 97.31 72 ASN A C 1
ATOM 535 O O . ASN A 1 72 ? 5.184 -30.906 -6.441 1 97.31 72 ASN A O 1
ATOM 539 N N . GLU A 1 73 ? 4.332 -29.75 -8.055 1 98.06 73 GLU A N 1
ATOM 540 C CA . GLU A 1 73 ? 4.41 -28.484 -7.32 1 98.06 73 GLU A CA 1
ATOM 541 C C . GLU A 1 73 ? 3.457 -28.484 -6.129 1 98.06 73 GLU A C 1
ATOM 543 O O . GLU A 1 73 ? 3.775 -27.922 -5.074 1 98.06 73 GLU A O 1
ATOM 548 N N . GLU A 1 74 ? 2.311 -29.078 -6.312 1 97.19 74 GLU A N 1
ATOM 549 C CA . GLU A 1 74 ? 1.388 -29.203 -5.188 1 97.19 74 GLU A CA 1
ATOM 550 C C . GLU A 1 74 ? 2.021 -29.984 -4.043 1 97.19 74 GLU A C 1
ATOM 552 O O . GLU A 1 74 ? 1.927 -29.594 -2.883 1 97.19 74 GLU A O 1
ATOM 557 N N . ILE A 1 75 ? 2.656 -31.047 -4.391 1 96.75 75 ILE A N 1
ATOM 558 C CA . ILE A 1 75 ? 3.314 -31.891 -3.4 1 96.75 75 ILE A CA 1
ATOM 559 C C . ILE A 1 75 ? 4.441 -31.109 -2.725 1 96.75 75 ILE A C 1
ATOM 561 O O . ILE A 1 75 ? 4.59 -31.156 -1.501 1 96.75 75 ILE A O 1
ATOM 565 N N . GLU A 1 76 ? 5.152 -30.406 -3.504 1 97.5 76 GLU A N 1
ATOM 566 C CA . GLU A 1 76 ? 6.258 -29.609 -2.975 1 97.5 76 GLU A CA 1
ATOM 567 C C . GLU A 1 76 ? 5.766 -28.578 -1.969 1 97.5 76 GLU A C 1
ATOM 569 O O . GLU A 1 76 ? 6.379 -28.391 -0.917 1 97.5 76 GLU A O 1
ATOM 574 N N . ILE A 1 77 ? 4.727 -27.875 -2.217 1 97.31 77 ILE A N 1
ATOM 575 C CA . ILE A 1 77 ? 4.188 -26.844 -1.355 1 97.31 77 ILE A CA 1
ATOM 576 C C . ILE A 1 77 ? 3.742 -27.438 -0.026 1 97.31 77 ILE A C 1
ATOM 578 O O . ILE A 1 77 ? 3.883 -26.812 1.026 1 97.31 77 ILE A O 1
ATOM 582 N N . GLN A 1 78 ? 3.283 -28.656 -0.042 1 95.06 78 GLN A N 1
ATOM 583 C CA . GLN A 1 78 ? 2.834 -29.344 1.169 1 95.06 78 GLN A CA 1
ATOM 584 C C . GLN A 1 78 ? 4.008 -29.672 2.084 1 95.06 78 GLN A C 1
ATOM 586 O O . GLN A 1 78 ? 3.854 -29.734 3.305 1 95.06 78 GLN A O 1
ATOM 591 N N . THR A 1 79 ? 5.172 -29.734 1.462 1 94.81 79 THR A N 1
ATOM 592 C CA . THR A 1 79 ? 6.328 -30.188 2.229 1 94.81 79 THR A CA 1
ATOM 593 C C . THR A 1 79 ? 7.27 -29.016 2.52 1 94.81 79 THR A C 1
ATOM 595 O O . THR A 1 79 ? 7.953 -29.016 3.543 1 94.81 79 THR A O 1
ATOM 598 N N . ASN A 1 80 ? 7.305 -28 1.61 1 96.44 80 ASN A N 1
ATOM 599 C CA . ASN A 1 80 ? 8.336 -26.969 1.686 1 96.44 80 ASN A CA 1
ATOM 600 C C . ASN A 1 80 ? 7.781 -25.594 1.31 1 96.44 80 ASN A C 1
ATOM 602 O O . ASN A 1 80 ? 8.422 -24.844 0.571 1 96.44 80 ASN A O 1
ATOM 606 N N . ALA A 1 81 ? 6.727 -25.188 1.79 1 96.81 81 ALA A N 1
ATOM 607 C CA . ALA A 1 81 ? 6.184 -23.859 1.505 1 96.81 81 ALA A CA 1
ATOM 608 C C . ALA A 1 81 ? 6.918 -22.781 2.303 1 96.81 81 ALA A C 1
ATOM 610 O O . ALA A 1 81 ? 7.426 -23.047 3.393 1 96.81 81 ALA A O 1
ATOM 611 N N . PRO A 1 82 ? 7.016 -21.594 1.766 1 97.12 82 PRO A N 1
ATOM 612 C CA . PRO A 1 82 ? 7.527 -20.516 2.613 1 97.12 82 PRO A CA 1
ATOM 613 C C . PRO A 1 82 ? 6.746 -20.375 3.918 1 97.12 82 PRO A C 1
ATOM 615 O O . PRO A 1 82 ? 5.547 -20.672 3.961 1 97.12 82 PRO A O 1
ATOM 618 N N . PRO A 1 83 ? 7.438 -19.906 4.953 1 96.44 83 PRO A N 1
ATOM 619 C CA . PRO A 1 83 ? 6.723 -19.719 6.219 1 96.44 83 PRO A CA 1
ATOM 620 C C . PRO A 1 83 ? 5.504 -18.812 6.082 1 96.44 83 PRO A C 1
ATOM 622 O O . PRO A 1 83 ? 5.59 -17.75 5.445 1 96.44 83 PRO A O 1
ATOM 625 N N . GLY A 1 84 ? 4.359 -19.297 6.586 1 97.5 84 GLY A N 1
ATOM 626 C CA . GLY A 1 84 ? 3.148 -18.5 6.609 1 97.5 84 GLY A CA 1
ATOM 627 C C . GLY A 1 84 ? 2.35 -18.578 5.324 1 97.5 84 GLY A C 1
ATOM 628 O O . GLY A 1 84 ? 1.351 -17.875 5.156 1 97.5 84 GLY A O 1
ATOM 629 N N . CYS A 1 85 ? 2.834 -19.406 4.445 1 98.5 85 CYS A N 1
ATOM 630 C CA . CYS A 1 85 ? 2.129 -19.531 3.174 1 98.5 85 CYS A CA 1
ATOM 631 C C . CYS A 1 85 ? 1.5 -20.922 3.031 1 98.5 85 CYS A C 1
ATOM 633 O O . CYS A 1 85 ? 2.1 -21.922 3.42 1 98.5 85 CYS A O 1
ATOM 635 N N . TYR A 1 86 ? 0.314 -20.922 2.416 1 97.88 86 TYR A N 1
ATOM 636 C CA . TYR A 1 86 ? -0.43 -22.141 2.084 1 97.88 86 TYR A CA 1
ATOM 637 C C . TYR A 1 86 ? -1.085 -22.016 0.714 1 97.88 86 TYR A C 1
ATOM 639 O O . TYR A 1 86 ? -1.604 -20.953 0.357 1 97.88 86 TYR A O 1
ATOM 647 N N . ALA A 1 87 ? -1.056 -23.125 0.036 1 98.44 87 ALA A N 1
ATOM 648 C CA . ALA A 1 87 ? -1.675 -23.078 -1.286 1 98.44 87 ALA A CA 1
ATOM 649 C C . ALA A 1 87 ? -2.035 -24.469 -1.782 1 98.44 87 ALA A C 1
ATOM 651 O O . ALA A 1 87 ? -1.352 -25.438 -1.461 1 98.44 87 ALA A O 1
ATOM 652 N N . ALA A 1 88 ? -3.078 -24.562 -2.568 1 97.62 88 ALA A N 1
ATOM 653 C CA . ALA A 1 88 ? -3.529 -25.797 -3.193 1 97.62 88 ALA A CA 1
ATOM 654 C C . ALA A 1 88 ? -4.488 -25.516 -4.344 1 97.62 88 ALA A C 1
ATOM 656 O O . ALA A 1 88 ? -5.145 -24.469 -4.371 1 97.62 88 ALA A O 1
ATOM 657 N N . PRO A 1 89 ? -4.543 -26.453 -5.305 1 97.81 89 PRO A N 1
ATOM 658 C CA . PRO A 1 89 ? -5.562 -26.297 -6.34 1 97.81 89 PRO A CA 1
ATOM 659 C C . PRO A 1 89 ? -6.98 -26.281 -5.773 1 97.81 89 PRO A C 1
ATOM 661 O O . PRO A 1 89 ? -7.266 -26.984 -4.793 1 97.81 89 PRO A O 1
ATOM 664 N N . LYS A 1 90 ? -7.773 -25.391 -6.402 1 96.12 90 LYS A N 1
ATOM 665 C CA . LYS A 1 90 ? -9.164 -25.281 -5.969 1 96.12 90 LYS A CA 1
ATOM 666 C C . LYS A 1 90 ? -9.992 -26.453 -6.5 1 96.12 90 LYS A C 1
ATOM 668 O O . LYS A 1 90 ? -10.133 -26.625 -7.715 1 96.12 90 LYS A O 1
ATOM 673 N N . SER A 1 91 ? -10.766 -27.078 -5.684 1 89.25 91 SER A N 1
ATOM 674 C CA . SER A 1 91 ? -11.797 -28.078 -5.941 1 89.25 91 SER A CA 1
ATOM 675 C C . SER A 1 91 ? -11.438 -28.938 -7.148 1 89.25 91 SER A C 1
ATOM 677 O O . SER A 1 91 ? -12.266 -29.156 -8.039 1 89.25 91 SER A O 1
ATOM 679 N N . GLY A 1 92 ? -10.172 -29.297 -7.395 1 86.31 92 GLY A N 1
ATOM 680 C CA . GLY A 1 92 ? -9.773 -30.203 -8.461 1 86.31 92 GLY A CA 1
ATOM 681 C C . GLY A 1 92 ? -9.336 -29.484 -9.727 1 86.31 92 GLY A C 1
ATOM 682 O O . GLY A 1 92 ? -9.008 -30.109 -10.727 1 86.31 92 GLY A O 1
ATOM 683 N N . ASP A 1 93 ? -9.539 -28.25 -9.773 1 95 93 ASP A N 1
ATOM 684 C CA . ASP A 1 93 ? -9.008 -27.469 -10.883 1 95 93 ASP A CA 1
ATOM 685 C C . ASP A 1 93 ? -7.539 -27.125 -10.672 1 95 93 ASP A C 1
ATOM 687 O O . ASP A 1 93 ? -7.203 -26.266 -9.859 1 95 93 ASP A O 1
ATOM 691 N N . LEU A 1 94 ? -6.672 -27.75 -11.523 1 95.75 94 LEU A N 1
ATOM 692 C CA . LEU A 1 94 ? -5.234 -27.594 -11.352 1 95.75 94 LEU A CA 1
ATOM 693 C C . LEU A 1 94 ? -4.77 -26.234 -11.852 1 95.75 94 LEU A C 1
ATOM 695 O O . LEU A 1 94 ? -3.643 -25.812 -11.57 1 95.75 94 LEU A O 1
ATOM 699 N N . LEU A 1 95 ? -5.664 -25.531 -12.547 1 97.69 95 LEU A N 1
ATOM 700 C CA . LEU A 1 95 ? -5.246 -24.266 -13.141 1 97.69 95 LEU A CA 1
ATOM 701 C C . LEU A 1 95 ? -5.684 -23.094 -12.273 1 97.69 95 LEU A C 1
ATOM 703 O O . LEU A 1 95 ? -5.375 -21.938 -12.586 1 97.69 95 LEU A O 1
ATOM 707 N N . LEU A 1 96 ? -6.363 -23.375 -11.211 1 98.62 96 LEU A N 1
ATOM 708 C CA . LEU A 1 96 ? -6.758 -22.375 -10.242 1 98.62 96 LEU A CA 1
ATOM 709 C C . LEU A 1 96 ? -6.395 -22.797 -8.828 1 98.62 96 LEU A C 1
ATOM 711 O O . LEU A 1 96 ? -6.965 -23.766 -8.297 1 98.62 96 LEU A O 1
ATOM 715 N N . TRP A 1 97 ? -5.43 -22.047 -8.312 1 98.69 97 TRP A N 1
ATOM 716 C CA . TRP A 1 97 ? -4.977 -22.344 -6.957 1 98.69 97 TRP A CA 1
ATOM 717 C C . TRP A 1 97 ? -5.535 -21.328 -5.965 1 98.69 97 TRP A C 1
ATOM 719 O O . TRP A 1 97 ? -5.723 -20.156 -6.301 1 98.69 97 TRP A O 1
ATOM 729 N N . THR A 1 98 ? -5.836 -21.734 -4.75 1 98.5 98 THR A N 1
ATOM 730 C CA . THR A 1 98 ? -6.117 -20.875 -3.605 1 98.5 98 THR A CA 1
ATOM 731 C C . THR A 1 98 ? -4.934 -20.844 -2.645 1 98.5 98 THR A C 1
ATOM 733 O O . THR A 1 98 ? -4.316 -21.875 -2.377 1 98.5 98 THR A O 1
ATOM 736 N N . ALA A 1 99 ? -4.672 -19.625 -2.191 1 98.62 99 ALA A N 1
ATOM 737 C CA . ALA A 1 99 ? -3.551 -19.484 -1.267 1 98.62 99 ALA A CA 1
ATOM 738 C C . ALA A 1 99 ? -3.92 -18.609 -0.08 1 98.62 99 ALA A C 1
ATOM 740 O O . ALA A 1 99 ? -4.816 -17.766 -0.181 1 98.62 99 ALA A O 1
ATOM 741 N N . VAL A 1 100 ? -3.297 -18.891 1.029 1 98.69 100 VAL A N 1
ATOM 742 C CA . VAL A 1 100 ? -3.35 -18.062 2.232 1 98.69 100 VAL A CA 1
ATOM 743 C C . VAL A 1 100 ? -1.939 -17.625 2.621 1 98.69 100 VAL A C 1
ATOM 745 O O . VAL A 1 100 ? -1.031 -18.453 2.719 1 98.69 100 VAL A O 1
ATOM 748 N N . ILE A 1 101 ? -1.797 -16.375 2.77 1 98.5 101 ILE A N 1
ATOM 749 C CA . ILE A 1 101 ? -0.503 -15.828 3.152 1 98.5 101 ILE A CA 1
ATOM 750 C C . ILE A 1 101 ? -0.637 -15.062 4.469 1 98.5 101 ILE A C 1
ATOM 752 O O . ILE A 1 101 ? -1.481 -14.18 4.598 1 98.5 101 ILE A O 1
ATOM 756 N N . GLU A 1 102 ? 0.216 -15.375 5.312 1 98.44 102 GLU A N 1
ATOM 757 C CA . GLU A 1 102 ? 0.263 -14.648 6.578 1 98.44 102 GLU A CA 1
ATOM 758 C C . GLU A 1 102 ? 1.258 -13.492 6.516 1 98.44 102 GLU A C 1
ATOM 760 O O . GLU A 1 102 ? 2.344 -13.633 5.953 1 98.44 102 GLU A O 1
ATOM 765 N N . GLY A 1 103 ? 0.812 -12.414 7.094 1 97.81 103 GLY A N 1
ATOM 766 C CA . GLY A 1 103 ? 1.749 -11.305 7.137 1 97.81 103 GLY A CA 1
ATOM 767 C C . GLY A 1 103 ? 2.982 -11.602 7.973 1 97.81 103 GLY A C 1
ATOM 768 O O . GLY A 1 103 ? 2.871 -12.023 9.125 1 97.81 103 GLY A O 1
ATOM 769 N N . PRO A 1 104 ? 4.066 -11.344 7.406 1 96.38 104 PRO A N 1
ATOM 770 C CA . PRO A 1 104 ? 5.293 -11.68 8.133 1 96.38 104 PRO A CA 1
ATOM 771 C C . PRO A 1 104 ? 5.492 -10.828 9.383 1 96.38 104 PRO A C 1
ATOM 773 O O . PRO A 1 104 ? 5.07 -9.672 9.422 1 96.38 104 PRO A O 1
ATOM 776 N N . ALA A 1 105 ? 6.199 -11.406 10.289 1 96.19 105 ALA A N 1
ATOM 777 C CA . ALA A 1 105 ? 6.551 -10.68 11.508 1 96.19 105 ALA A CA 1
ATOM 778 C C . ALA A 1 105 ? 7.461 -9.5 11.203 1 96.19 105 ALA A C 1
ATOM 780 O O . ALA A 1 105 ? 8.352 -9.594 10.359 1 96.19 105 ALA A O 1
ATOM 781 N N . GLY A 1 106 ? 7.207 -8.391 11.906 1 96.31 106 GLY A N 1
ATOM 782 C CA . GLY A 1 106 ? 8.078 -7.234 11.766 1 96.31 106 GLY A CA 1
ATOM 783 C C . GLY A 1 106 ? 7.684 -6.328 10.617 1 96.31 106 GLY A C 1
ATOM 784 O O . GLY A 1 106 ? 8.43 -5.418 10.258 1 96.31 106 GLY A O 1
ATOM 785 N N . THR A 1 107 ? 6.543 -6.633 9.961 1 95.38 107 THR A N 1
ATOM 786 C CA . THR A 1 107 ? 6.039 -5.809 8.867 1 95.38 107 THR A CA 1
ATOM 787 C C . THR A 1 107 ? 4.723 -5.141 9.258 1 95.38 107 THR A C 1
ATOM 789 O O . THR A 1 107 ? 4.086 -5.535 10.234 1 95.38 107 THR A O 1
ATOM 792 N N . PRO A 1 108 ? 4.301 -4.195 8.5 1 95.25 108 PRO A N 1
ATOM 793 C CA . PRO A 1 108 ? 3.006 -3.568 8.773 1 95.25 108 PRO A CA 1
ATOM 794 C C . PRO A 1 108 ? 1.839 -4.543 8.617 1 95.25 108 PRO A C 1
ATOM 796 O O . PRO A 1 108 ? 0.723 -4.246 9.055 1 95.25 108 PRO A O 1
ATOM 799 N N . TYR A 1 109 ? 2.121 -5.66 8.062 1 97.06 109 TYR A N 1
ATOM 800 C CA . TYR A 1 109 ? 1.043 -6.602 7.77 1 97.06 109 TYR A CA 1
ATOM 801 C C . TYR A 1 109 ? 1.025 -7.742 8.781 1 97.06 109 TYR A C 1
ATOM 803 O O . TYR A 1 109 ? 0.256 -8.695 8.633 1 97.06 109 TYR A O 1
ATOM 811 N N . GLU A 1 110 ? 1.908 -7.625 9.742 1 97.19 110 GLU A N 1
ATOM 812 C CA . GLU A 1 110 ? 2.002 -8.656 10.773 1 97.19 110 GLU A CA 1
ATOM 813 C C . GLU A 1 110 ? 0.638 -8.945 11.391 1 97.19 110 GLU A C 1
ATOM 815 O O . GLU A 1 110 ? -0.12 -8.016 11.688 1 97.19 110 GLU A O 1
ATOM 820 N N . GLY A 1 111 ? 0.343 -10.281 11.516 1 97.06 111 GLY A N 1
ATOM 821 C CA . GLY A 1 111 ? -0.911 -10.695 12.125 1 97.06 111 GLY A CA 1
ATOM 822 C C . GLY A 1 111 ? -2.053 -10.789 11.133 1 97.06 111 GLY A C 1
ATOM 823 O O . GLY A 1 111 ? -3.129 -11.297 11.469 1 97.06 111 GLY A O 1
ATOM 824 N N . GLY A 1 112 ? -1.82 -10.281 9.977 1 97.62 112 GLY A N 1
ATOM 825 C CA . GLY A 1 112 ? -2.82 -10.383 8.922 1 97.62 112 GLY A CA 1
ATOM 826 C C . GLY A 1 112 ? -2.846 -11.742 8.258 1 97.62 112 GLY A C 1
ATOM 827 O O . GLY A 1 112 ? -1.853 -12.477 8.281 1 97.62 112 GLY A O 1
ATOM 828 N N . THR A 1 113 ? -3.994 -12.117 7.758 1 98.56 113 THR A N 1
ATOM 829 C CA . THR A 1 113 ? -4.211 -13.281 6.902 1 98.56 113 THR A CA 1
ATOM 830 C C . THR A 1 113 ? -4.801 -12.859 5.562 1 98.56 113 THR A C 1
ATOM 832 O O . THR A 1 113 ? -5.855 -12.219 5.516 1 98.56 113 THR A O 1
ATOM 835 N N . PHE A 1 114 ? -4.176 -13.195 4.574 1 98.69 114 PHE A N 1
ATOM 836 C CA . PHE A 1 114 ? -4.543 -12.688 3.258 1 98.69 114 PHE A CA 1
ATOM 837 C C . PHE A 1 114 ? -4.836 -13.828 2.297 1 98.69 114 PHE A C 1
ATOM 839 O O . PHE A 1 114 ? -4.039 -14.766 2.172 1 98.69 114 PHE A O 1
ATOM 846 N N . PHE A 1 115 ? -5.949 -13.734 1.616 1 98.75 115 PHE A N 1
ATOM 847 C CA . PHE A 1 115 ? -6.383 -14.758 0.673 1 98.75 115 PHE A CA 1
ATOM 848 C C . PHE A 1 115 ? -6.113 -14.32 -0.762 1 98.75 115 PHE A C 1
ATOM 850 O O . PHE A 1 115 ? -6.332 -13.164 -1.116 1 98.75 115 PHE A O 1
ATOM 857 N N . CYS A 1 116 ? -5.555 -15.227 -1.504 1 98.25 116 CYS A N 1
ATOM 858 C CA . CYS A 1 116 ? -5.379 -14.883 -2.91 1 98.25 116 CYS A CA 1
ATOM 859 C C . CYS A 1 116 ? -5.625 -16.094 -3.801 1 98.25 116 CYS A C 1
ATOM 861 O O . CYS A 1 116 ? -5.641 -17.234 -3.322 1 98.25 116 CYS A O 1
ATOM 863 N N . ASN A 1 117 ? -5.938 -15.82 -5.016 1 98.75 117 ASN A N 1
ATOM 864 C CA . ASN A 1 117 ? -5.992 -16.797 -6.094 1 98.75 117 ASN A CA 1
ATOM 865 C C . ASN A 1 117 ? -4.738 -16.75 -6.957 1 98.75 117 ASN A C 1
ATOM 867 O O . ASN A 1 117 ? -4.184 -15.688 -7.203 1 98.75 117 ASN A O 1
ATOM 871 N N . ILE A 1 118 ? -4.332 -17.922 -7.344 1 98.81 118 ILE A N 1
ATOM 872 C CA . ILE A 1 118 ? -3.277 -18.047 -8.344 1 98.81 118 ILE A CA 1
ATOM 873 C C . ILE A 1 118 ? -3.838 -18.688 -9.609 1 98.81 118 ILE A C 1
ATOM 875 O O . ILE A 1 118 ? -4.234 -19.844 -9.602 1 98.81 118 ILE A O 1
ATOM 879 N N . HIS A 1 119 ? -3.861 -17.891 -10.695 1 98.75 119 HIS A N 1
ATOM 880 C CA . HIS A 1 119 ? -4.406 -18.344 -11.969 1 98.75 119 HIS A CA 1
ATOM 881 C C . HIS A 1 119 ? -3.305 -18.844 -12.891 1 98.75 119 HIS A C 1
ATOM 883 O O . HIS A 1 119 ? -2.416 -18.078 -13.281 1 98.75 119 HIS A O 1
ATOM 889 N N . ILE A 1 120 ? -3.404 -20.094 -13.258 1 98.44 120 ILE A N 1
ATOM 890 C CA . ILE A 1 120 ? -2.43 -20.734 -14.141 1 98.44 120 ILE A CA 1
ATOM 891 C C . ILE A 1 120 ? -3.066 -21 -15.5 1 98.44 120 ILE A C 1
ATOM 893 O O . ILE A 1 120 ? -4.215 -21.438 -15.578 1 98.44 120 ILE A O 1
ATOM 897 N N . THR A 1 121 ? -2.32 -20.625 -16.516 1 97.25 121 THR A N 1
ATOM 898 C CA . THR A 1 121 ? -2.826 -20.906 -17.859 1 97.25 121 THR A CA 1
ATOM 899 C C . THR A 1 121 ? -2.133 -22.125 -18.453 1 97.25 121 THR A C 1
ATOM 901 O O . THR A 1 121 ? -1.179 -22.641 -17.859 1 97.25 121 THR A O 1
ATOM 904 N N . THR A 1 122 ? -2.57 -22.578 -19.578 1 96.5 122 THR A N 1
ATOM 905 C CA . THR A 1 122 ? -2.016 -23.75 -20.234 1 96.5 122 THR A CA 1
ATOM 906 C C . THR A 1 122 ? -0.613 -23.469 -20.766 1 96.5 122 THR A C 1
ATOM 908 O O . THR A 1 122 ? 0.118 -24.391 -21.125 1 96.5 122 THR A O 1
ATOM 911 N N . ARG A 1 123 ? -0.205 -22.281 -20.734 1 96.5 123 ARG A N 1
ATOM 912 C CA . ARG A 1 123 ? 1.118 -21.906 -21.219 1 96.5 123 ARG A CA 1
ATOM 913 C C . ARG A 1 123 ? 2.148 -21.953 -20.094 1 96.5 123 ARG A C 1
ATOM 915 O O . ARG A 1 123 ? 3.336 -21.719 -20.328 1 96.5 123 ARG A O 1
ATOM 922 N N . TYR A 1 124 ? 1.666 -22.344 -19 1 97.75 124 TYR A N 1
ATOM 923 C CA . TYR A 1 124 ? 2.578 -22.531 -17.875 1 97.75 124 TYR A CA 1
ATOM 924 C C . TYR A 1 124 ? 3.494 -23.734 -18.125 1 97.75 124 TYR A C 1
ATOM 926 O O . TYR A 1 124 ? 3.043 -24.781 -18.578 1 97.75 124 TYR A O 1
ATOM 934 N N . PRO A 1 125 ? 4.816 -23.547 -17.875 1 97.38 125 PRO A N 1
ATOM 935 C CA . PRO A 1 125 ? 5.57 -22.484 -17.188 1 97.38 125 PRO A CA 1
ATOM 936 C C . PRO A 1 125 ? 6.23 -21.5 -18.156 1 97.38 125 PRO A C 1
ATOM 938 O O . PRO A 1 125 ? 7.082 -20.719 -17.75 1 97.38 125 PRO A O 1
ATOM 941 N N . LEU A 1 126 ? 5.848 -21.594 -19.359 1 97.31 126 LEU A N 1
ATOM 942 C CA . LEU A 1 126 ? 6.406 -20.641 -20.312 1 97.31 126 LEU A CA 1
ATOM 943 C C . LEU A 1 126 ? 5.875 -19.234 -20.062 1 97.31 126 LEU A C 1
ATOM 945 O O . LEU A 1 126 ? 6.559 -18.25 -20.328 1 97.31 126 LEU A O 1
ATOM 949 N N . ALA A 1 127 ? 4.656 -19.172 -19.547 1 97.94 127 ALA A N 1
ATOM 950 C CA . ALA A 1 127 ? 4.051 -17.922 -19.094 1 97.94 127 ALA A CA 1
ATOM 951 C C . ALA A 1 127 ? 3.807 -17.938 -17.594 1 97.94 127 ALA A C 1
ATOM 953 O O . ALA A 1 127 ? 3.516 -19 -17.016 1 97.94 127 ALA A O 1
ATOM 954 N N . PRO A 1 128 ? 3.918 -16.766 -17 1 98.38 128 PRO A N 1
ATOM 955 C CA . PRO A 1 128 ? 3.707 -16.719 -15.555 1 98.38 128 PRO A CA 1
ATOM 956 C C . PRO A 1 128 ? 2.24 -16.891 -15.164 1 98.38 128 PRO A C 1
ATOM 958 O O . PRO A 1 128 ? 1.349 -16.594 -15.969 1 98.38 128 PRO A O 1
ATOM 961 N N . PRO A 1 129 ? 2.035 -17.375 -13.945 1 98.62 129 PRO A N 1
ATOM 962 C CA . PRO A 1 129 ? 0.673 -17.281 -13.414 1 98.62 129 PRO A CA 1
ATOM 963 C C . PRO A 1 129 ? 0.277 -15.859 -13.031 1 98.62 129 PRO A C 1
ATOM 965 O O . PRO A 1 129 ? 1.136 -14.977 -12.945 1 98.62 129 PRO A O 1
ATOM 968 N N . LYS A 1 130 ? -1.04 -15.625 -12.805 1 98.69 130 LYS A N 1
ATOM 969 C CA . LYS A 1 130 ? -1.579 -14.383 -12.266 1 98.69 130 LYS A CA 1
ATOM 970 C C . LYS A 1 130 ? -2.018 -14.555 -10.812 1 98.69 130 LYS A C 1
ATOM 972 O O . LYS A 1 130 ? -2.615 -15.578 -10.461 1 98.69 130 LYS A O 1
ATOM 977 N N . VAL A 1 131 ? -1.63 -13.609 -10.078 1 98.88 131 VAL A N 1
ATOM 978 C CA . VAL A 1 131 ? -2.027 -13.656 -8.68 1 98.88 131 VAL A CA 1
ATOM 979 C C . VAL A 1 131 ? -3.041 -12.555 -8.383 1 98.88 131 VAL A C 1
ATOM 981 O O . VAL A 1 131 ? -2.84 -11.398 -8.773 1 98.88 131 VAL A O 1
ATOM 984 N N . GLU A 1 132 ? -4.066 -12.938 -7.734 1 98.81 132 GLU A N 1
ATOM 985 C CA . GLU A 1 132 ? -5.148 -12.023 -7.371 1 98.81 132 GLU A CA 1
ATOM 986 C C . GLU A 1 132 ? -5.469 -12.109 -5.883 1 98.81 132 GLU A C 1
ATOM 988 O O . GLU A 1 132 ? -6.012 -13.117 -5.418 1 98.81 132 GLU A O 1
ATOM 993 N N . PHE A 1 133 ? -5.188 -11.055 -5.215 1 98.81 133 PHE A N 1
ATOM 994 C CA . PHE A 1 133 ? -5.613 -11.031 -3.818 1 98.81 133 PHE A CA 1
ATOM 995 C C . PHE A 1 133 ? -7.125 -10.875 -3.713 1 98.81 133 PHE A C 1
ATOM 997 O O . PHE A 1 133 ? -7.715 -10.016 -4.375 1 98.81 133 PHE A O 1
ATOM 1004 N N . LEU A 1 134 ? -7.645 -11.688 -2.908 1 98.69 134 LEU A N 1
ATOM 1005 C CA . LEU A 1 134 ? -9.062 -11.555 -2.586 1 98.69 134 LEU A CA 1
ATOM 1006 C C . LEU A 1 134 ? -9.266 -10.578 -1.431 1 98.69 134 LEU A C 1
ATOM 1008 O O . LEU A 1 134 ? -10.297 -9.914 -1.354 1 98.69 134 LEU A O 1
ATOM 1012 N N . THR A 1 135 ? -8.266 -10.547 -0.557 1 98.31 135 THR A N 1
ATOM 1013 C CA . THR A 1 135 ? -8.234 -9.547 0.504 1 98.31 135 THR A CA 1
ATOM 1014 C C . THR A 1 135 ? -7.672 -8.227 -0.016 1 98.31 135 THR A C 1
ATOM 1016 O O . THR A 1 135 ? -6.621 -8.203 -0.663 1 98.31 135 THR A O 1
ATOM 1019 N N . ARG A 1 136 ? -8.383 -7.191 0.332 1 97.94 136 ARG A N 1
ATOM 1020 C CA . ARG A 1 136 ? -7.855 -5.895 -0.076 1 97.94 136 ARG A CA 1
ATOM 1021 C C . ARG A 1 136 ? -6.562 -5.57 0.665 1 97.94 136 ARG A C 1
ATOM 1023 O O . ARG A 1 136 ? -6.488 -5.707 1.889 1 97.94 136 ARG A O 1
ATOM 1030 N N . ILE A 1 137 ? -5.602 -5.168 -0.098 1 98.38 137 ILE A N 1
ATOM 1031 C CA . ILE A 1 137 ? -4.324 -4.816 0.507 1 98.38 137 ILE A CA 1
ATOM 1032 C C . ILE A 1 137 ? -4.117 -3.305 0.44 1 98.38 137 ILE A C 1
ATOM 1034 O O . ILE A 1 137 ? -3.967 -2.74 -0.646 1 98.38 137 ILE A O 1
ATOM 1038 N N . TYR A 1 138 ? -4.047 -2.742 1.557 1 97.94 138 TYR A N 1
ATOM 1039 C CA . TYR A 1 138 ? -3.896 -1.292 1.616 1 97.94 138 TYR A CA 1
ATOM 1040 C C . TYR A 1 138 ? -2.428 -0.901 1.739 1 97.94 138 TYR A C 1
ATOM 1042 O O . TYR A 1 138 ? -1.571 -1.752 1.986 1 97.94 138 TYR A O 1
ATOM 1050 N N . HIS A 1 139 ? -2.197 0.32 1.519 1 98.19 139 HIS A N 1
ATOM 1051 C CA . HIS A 1 139 ? -0.847 0.867 1.588 1 98.19 139 HIS A CA 1
ATOM 1052 C C . HIS A 1 139 ? -0.216 0.606 2.951 1 98.19 139 HIS A C 1
ATOM 1054 O O . HIS A 1 139 ? -0.894 0.678 3.979 1 98.19 139 HIS A O 1
ATOM 1060 N N . CYS A 1 140 ? 1.014 0.439 2.977 1 96.94 140 CYS A N 1
ATOM 1061 C CA . CYS A 1 140 ? 1.741 0.07 4.188 1 96.94 140 CYS A CA 1
ATOM 1062 C C . CYS A 1 140 ? 1.656 1.175 5.23 1 96.94 140 CYS A C 1
ATOM 1064 O O . CYS A 1 140 ? 1.777 0.913 6.43 1 96.94 140 CYS A O 1
ATOM 1066 N N . ASN A 1 141 ? 1.481 2.385 4.809 1 97.38 141 ASN A N 1
ATOM 1067 C CA . ASN A 1 141 ? 1.452 3.512 5.73 1 97.38 141 ASN A CA 1
ATOM 1068 C C . ASN A 1 141 ? 0.065 4.141 5.805 1 97.38 141 ASN A C 1
ATOM 1070 O O . ASN A 1 141 ? -0.114 5.188 6.434 1 97.38 141 ASN A O 1
ATOM 1074 N N . VAL A 1 142 ? -0.907 3.646 5.184 1 98.38 142 VAL A N 1
ATOM 1075 C CA . VAL A 1 142 ? -2.273 4.16 5.203 1 98.38 142 VAL A CA 1
ATOM 1076 C C . VAL A 1 142 ? -3.254 3.014 5.422 1 98.38 142 VAL A C 1
ATOM 1078 O O . VAL A 1 142 ? -3.367 2.115 4.586 1 98.38 142 VAL A O 1
ATOM 1081 N N . ASN A 1 143 ? -3.973 3.082 6.457 1 96.31 143 ASN A N 1
ATOM 1082 C CA . ASN A 1 143 ? -4.832 1.943 6.758 1 96.31 143 ASN A CA 1
ATOM 1083 C C . ASN A 1 143 ? -6.172 2.045 6.031 1 96.31 143 ASN A C 1
ATOM 1085 O O . ASN A 1 143 ? -6.375 2.953 5.223 1 96.31 143 ASN A O 1
ATOM 1089 N N . ALA A 1 144 ? -7.043 1.152 6.254 1 95.94 144 ALA A N 1
ATOM 1090 C CA . ALA A 1 144 ? -8.312 1.015 5.539 1 95.94 144 ALA A CA 1
ATOM 1091 C C . ALA A 1 144 ? -9.195 2.242 5.746 1 95.94 144 ALA A C 1
ATOM 1093 O O . ALA A 1 144 ? -10 2.592 4.875 1 95.94 144 ALA A O 1
ATOM 1094 N N . GLN A 1 145 ? -9.055 2.887 6.895 1 97.56 145 GLN A N 1
ATOM 1095 C CA . GLN A 1 145 ? -9.867 4.059 7.203 1 97.56 145 GLN A CA 1
ATOM 1096 C C . GLN A 1 145 ? -9.258 5.324 6.605 1 97.56 145 GLN A C 1
ATOM 1098 O O . GLN A 1 145 ? -9.922 6.359 6.531 1 97.56 145 GLN A O 1
ATOM 1103 N N . GLY A 1 146 ? -7.973 5.195 6.254 1 98.44 146 GLY A N 1
ATOM 1104 C CA . GLY A 1 146 ? -7.305 6.316 5.617 1 98.44 146 GLY A CA 1
ATOM 1105 C C . GLY A 1 146 ? -6.281 6.992 6.516 1 98.44 146 GLY A C 1
ATOM 1106 O O . GLY A 1 146 ? -5.598 7.922 6.094 1 98.44 146 GLY A O 1
ATOM 1107 N N . ASP A 1 147 ? -6.141 6.508 7.73 1 98.44 147 ASP A N 1
ATOM 1108 C CA . ASP A 1 147 ? -5.199 7.125 8.664 1 98.44 147 ASP A CA 1
ATOM 1109 C C . ASP A 1 147 ? -3.756 6.914 8.203 1 98.44 147 ASP A C 1
ATOM 1111 O O . ASP A 1 147 ? -3.357 5.789 7.887 1 98.44 147 ASP A O 1
ATOM 1115 N N . VAL A 1 148 ? -3.039 7.934 8.227 1 98.69 148 VAL A N 1
ATOM 1116 C CA . VAL A 1 148 ? -1.64 7.867 7.82 1 98.69 148 VAL A CA 1
ATOM 1117 C C . VAL A 1 148 ? -0.759 7.574 9.031 1 98.69 148 VAL A C 1
ATOM 1119 O O . VAL A 1 148 ? -0.874 8.242 10.062 1 98.69 148 VAL A O 1
ATOM 1122 N N . CYS A 1 149 ? 0.124 6.625 8.82 1 97 149 CYS A N 1
ATOM 1123 C CA . CYS A 1 149 ? 0.999 6.227 9.922 1 97 149 CYS A CA 1
ATOM 1124 C C . CYS A 1 149 ? 2.465 6.402 9.539 1 97 149 CYS A C 1
ATOM 1126 O O . CYS A 1 149 ? 3.162 5.422 9.273 1 97 149 CYS A O 1
ATOM 1128 N N . LEU A 1 150 ? 2.955 7.445 9.664 1 97 150 LEU A N 1
ATOM 1129 C CA . LEU A 1 150 ? 4.352 7.797 9.43 1 97 150 LEU A CA 1
ATOM 1130 C C . LEU A 1 150 ? 5.023 8.25 10.719 1 97 150 LEU A C 1
ATOM 1132 O O . LEU A 1 150 ? 4.414 8.953 11.523 1 97 150 LEU A O 1
ATOM 1136 N N . ASP A 1 151 ? 6.277 7.965 10.812 1 96.88 151 ASP A N 1
ATOM 1137 C CA . ASP A 1 151 ? 7.004 8.336 12.023 1 96.88 151 ASP A CA 1
ATOM 1138 C C . ASP A 1 151 ? 7.043 9.852 12.203 1 96.88 151 ASP A C 1
ATOM 1140 O O . ASP A 1 151 ? 6.977 10.352 13.328 1 96.88 151 ASP A O 1
ATOM 1144 N N . MET A 1 152 ? 7.07 10.531 11.102 1 97.25 152 MET A N 1
ATOM 1145 C CA . MET A 1 152 ? 7.168 11.992 11.109 1 97.25 152 MET A CA 1
ATOM 1146 C C . MET A 1 152 ? 5.898 12.617 11.68 1 97.25 152 MET A C 1
ATOM 1148 O O . MET A 1 152 ? 5.926 13.742 12.172 1 97.25 152 MET A O 1
ATOM 1152 N N . LEU A 1 153 ? 4.812 11.945 11.664 1 97.75 153 LEU A N 1
ATOM 1153 C CA . LEU A 1 153 ? 3.545 12.445 12.188 1 97.75 153 LEU A CA 1
ATOM 1154 C C . LEU A 1 153 ? 3.25 11.859 13.562 1 97.75 153 LEU A C 1
ATOM 1156 O O . LEU A 1 153 ? 2.113 11.914 14.031 1 97.75 153 LEU A O 1
ATOM 1160 N N . ASN A 1 154 ? 4.328 11.273 14.102 1 96.38 154 ASN A N 1
ATOM 1161 C CA . ASN A 1 154 ? 4.238 10.688 15.438 1 96.38 154 ASN A CA 1
ATOM 1162 C C . ASN A 1 154 ? 5.477 11.008 16.266 1 96.38 154 ASN A C 1
ATOM 1164 O O . ASN A 1 154 ? 5.672 12.148 16.688 1 96.38 154 ASN A O 1
ATOM 1168 N N . ASP A 1 155 ? 6.414 10.078 16.359 1 97.06 155 ASP A N 1
ATOM 1169 C CA . ASP A 1 155 ? 7.523 10.188 17.297 1 97.06 155 ASP A CA 1
ATOM 1170 C C . ASP A 1 155 ? 8.578 11.164 16.797 1 97.06 155 ASP A C 1
ATOM 1172 O O . ASP A 1 155 ? 9.359 11.703 17.578 1 97.06 155 ASP A O 1
ATOM 1176 N N . LYS A 1 156 ? 8.523 11.43 15.523 1 98.25 156 LYS A N 1
ATOM 1177 C CA . LYS A 1 156 ? 9.586 12.266 14.969 1 98.25 156 LYS A CA 1
ATOM 1178 C C . LYS A 1 156 ? 9.078 13.672 14.672 1 98.25 156 LYS A C 1
ATOM 1180 O O . LYS A 1 156 ? 9.805 14.492 14.102 1 98.25 156 LYS A O 1
ATOM 1185 N N . TRP A 1 157 ? 7.914 13.961 15.117 1 98.5 157 TRP A N 1
ATOM 1186 C CA . TRP A 1 157 ? 7.367 15.297 14.914 1 98.5 157 TRP A CA 1
ATOM 1187 C C . TRP A 1 157 ? 8.117 16.328 15.75 1 98.5 157 TRP A C 1
ATOM 1189 O O . TRP A 1 157 ? 8.469 16.062 16.906 1 98.5 157 TRP A O 1
ATOM 1199 N N . LYS A 1 158 ? 8.297 17.469 15.125 1 98.56 158 LYS A N 1
ATOM 1200 C CA . LYS A 1 158 ? 8.875 18.609 15.828 1 98.56 158 LYS A CA 1
ATOM 1201 C C . LYS A 1 158 ? 8.023 19.859 15.641 1 98.56 158 LYS A C 1
ATOM 1203 O O . LYS A 1 158 ? 7.488 20.109 14.562 1 98.56 158 LYS A O 1
ATOM 1208 N N . PRO A 1 159 ? 7.984 20.656 16.703 1 97.81 159 PRO A N 1
ATOM 1209 C CA . PRO A 1 159 ? 7.168 21.875 16.625 1 97.81 159 PRO A CA 1
ATOM 1210 C C . PRO A 1 159 ? 7.613 22.812 15.516 1 97.81 159 PRO A C 1
ATOM 1212 O O . PRO A 1 159 ? 6.871 23.719 15.141 1 97.81 159 PRO A O 1
ATOM 1215 N N . THR A 1 160 ? 8.82 22.609 15.016 1 98 160 THR A N 1
ATOM 1216 C CA . THR A 1 160 ? 9.312 23.469 13.938 1 98 160 THR A CA 1
ATOM 1217 C C . THR A 1 160 ? 8.719 23.031 12.602 1 98 160 THR A C 1
ATOM 1219 O O . THR A 1 160 ? 8.82 23.766 11.609 1 98 160 THR A O 1
ATOM 1222 N N . MET A 1 161 ? 8.086 21.938 12.57 1 98.31 161 MET A N 1
ATOM 1223 C CA . MET A 1 161 ? 7.473 21.453 11.336 1 98.31 161 MET A CA 1
ATOM 1224 C C . MET A 1 161 ? 6.133 22.141 11.086 1 98.31 161 MET A C 1
ATOM 1226 O O . MET A 1 161 ? 5.66 22.906 11.93 1 98.31 161 MET A O 1
ATOM 1230 N N . SER A 1 162 ? 5.578 21.938 9.828 1 98.25 162 SER A N 1
ATOM 1231 C CA . SER A 1 162 ? 4.387 22.656 9.406 1 98.25 162 SER A CA 1
ATOM 1232 C C . SER A 1 162 ? 3.488 21.797 8.531 1 98.25 162 SER A C 1
ATOM 1234 O O . SER A 1 162 ? 3.834 20.656 8.211 1 98.25 162 SER A O 1
ATOM 1236 N N . VAL A 1 163 ? 2.404 22.344 8.109 1 98.38 163 VAL A N 1
ATOM 1237 C CA . VAL A 1 163 ? 1.506 21.656 7.195 1 98.38 163 VAL A CA 1
ATOM 1238 C C . VAL A 1 163 ? 2.223 21.391 5.871 1 98.38 163 VAL A C 1
ATOM 1240 O O . VAL A 1 163 ? 2.004 20.344 5.238 1 98.38 163 VAL A O 1
ATOM 1243 N N . ASN A 1 164 ? 3.111 22.281 5.574 1 97.81 164 ASN A N 1
ATOM 1244 C CA . ASN A 1 164 ? 3.918 22.062 4.375 1 97.81 164 ASN A CA 1
ATOM 1245 C C . ASN A 1 164 ? 4.789 20.828 4.508 1 97.81 164 ASN A C 1
ATOM 1247 O O . ASN A 1 164 ? 4.871 20.016 3.58 1 97.81 164 ASN A O 1
ATOM 1251 N N . THR A 1 165 ? 5.375 20.656 5.625 1 97.25 165 THR A N 1
ATOM 1252 C CA . THR A 1 165 ? 6.176 19.469 5.898 1 97.25 165 THR A CA 1
ATOM 1253 C C . THR A 1 165 ? 5.316 18.219 5.832 1 97.25 165 THR A C 1
ATOM 1255 O O . THR A 1 165 ? 5.762 17.188 5.336 1 97.25 165 THR A O 1
ATOM 1258 N N . VAL A 1 166 ? 4.117 18.328 6.316 1 98.44 166 VAL A N 1
ATOM 1259 C CA . VAL A 1 166 ? 3.174 17.219 6.301 1 98.44 166 VAL A CA 1
ATOM 1260 C C . VAL A 1 166 ? 2.887 16.797 4.863 1 98.44 166 VAL A C 1
ATOM 1262 O O . VAL A 1 166 ? 2.951 15.617 4.527 1 98.44 166 VAL A O 1
ATOM 1265 N N . LEU A 1 167 ? 2.664 17.75 4.074 1 98.12 167 LEU A N 1
ATOM 1266 C CA . LEU A 1 167 ? 2.375 17.484 2.67 1 98.12 167 LEU A CA 1
ATOM 1267 C C . LEU A 1 167 ? 3.572 16.828 1.984 1 98.12 167 LEU A C 1
ATOM 1269 O O . LEU A 1 167 ? 3.408 15.891 1.205 1 98.12 167 LEU A O 1
ATOM 1273 N N . MET A 1 168 ? 4.715 17.234 2.301 1 96 168 MET A N 1
ATOM 1274 C CA . MET A 1 168 ? 5.938 16.688 1.725 1 96 168 MET A CA 1
ATOM 1275 C C . MET A 1 168 ? 6.145 15.242 2.178 1 96 168 MET A C 1
ATOM 1277 O O . MET A 1 168 ? 6.543 14.391 1.384 1 96 168 MET A O 1
ATOM 1281 N N . ALA A 1 169 ? 5.848 15.055 3.432 1 96 169 ALA A N 1
ATOM 1282 C CA . ALA A 1 169 ? 6.047 13.734 4.012 1 96 169 ALA A CA 1
ATOM 1283 C C . ALA A 1 169 ? 5.094 12.711 3.391 1 96 169 ALA A C 1
ATOM 1285 O O . ALA A 1 169 ? 5.477 11.57 3.135 1 96 169 ALA A O 1
ATOM 1286 N N . VAL A 1 170 ? 3.953 13.156 3.158 1 94.5 170 VAL A N 1
ATOM 1287 C CA . VAL A 1 170 ? 2.941 12.242 2.635 1 94.5 170 VAL A CA 1
ATOM 1288 C C . VAL A 1 170 ? 3.195 11.984 1.151 1 94.5 170 VAL A C 1
ATOM 1290 O O . VAL A 1 170 ? 3.066 10.852 0.68 1 94.5 170 VAL A O 1
ATOM 1293 N N . MET B 1 1 ? 23.109 -104.06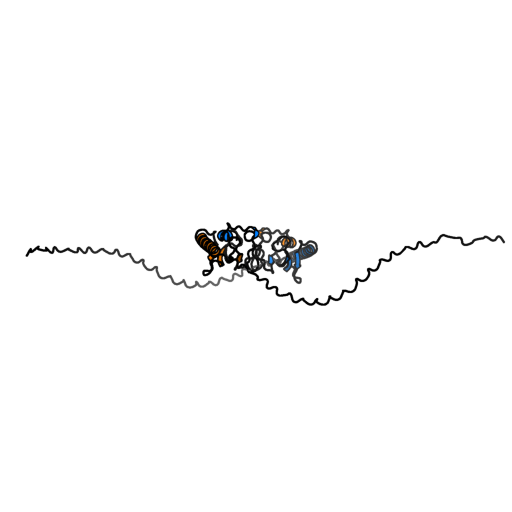2 47.438 1 26.06 1 MET B N 1
ATOM 1294 C CA . MET B 1 1 ? 22.062 -103.312 48.094 1 26.06 1 MET B CA 1
ATOM 1295 C C . MET B 1 1 ? 22.391 -101.812 48.094 1 26.06 1 MET B C 1
ATOM 1297 O O . MET B 1 1 ? 21.797 -101.062 48.844 1 26.06 1 MET B O 1
ATOM 1301 N N . LEU B 1 2 ? 23.406 -101.5 47.406 1 29.34 2 LEU B N 1
ATOM 1302 C CA . LEU B 1 2 ? 24.312 -100.375 47.406 1 29.34 2 LEU B CA 1
ATOM 1303 C C . LEU B 1 2 ? 23.578 -99.125 46.906 1 29.34 2 LEU B C 1
ATOM 1305 O O . LEU B 1 2 ? 23.047 -99.062 45.812 1 29.34 2 LEU B O 1
ATOM 1309 N N . SER B 1 3 ? 23 -98.312 47.875 1 27.77 3 SER B N 1
ATOM 1310 C CA . SER B 1 3 ? 21.969 -97.25 48.094 1 27.77 3 SER B CA 1
ATOM 1311 C C . SER B 1 3 ? 22.375 -95.938 47.438 1 27.77 3 SER B C 1
ATOM 1313 O O . SER B 1 3 ? 23.281 -95.25 47.938 1 27.77 3 SER B O 1
ATOM 1315 N N . VAL B 1 4 ? 22.562 -95.875 46.188 1 32.41 4 VAL B N 1
ATOM 1316 C CA . VAL B 1 4 ? 23.125 -94.812 45.344 1 32.41 4 VAL B CA 1
ATOM 1317 C C . VAL B 1 4 ? 22.312 -93.5 45.5 1 32.41 4 VAL B C 1
ATOM 1319 O O . VAL B 1 4 ? 21.094 -93.5 45.281 1 32.41 4 VAL B O 1
ATOM 1322 N N . ASP B 1 5 ? 22.609 -92.75 46.562 1 28.12 5 ASP B N 1
ATOM 1323 C CA . ASP B 1 5 ? 22.062 -91.562 47.25 1 28.12 5 ASP B CA 1
ATOM 1324 C C . ASP B 1 5 ? 21.969 -90.375 46.281 1 28.12 5 ASP B C 1
ATOM 1326 O O . ASP B 1 5 ? 22.984 -89.875 45.812 1 28.12 5 ASP B O 1
ATOM 1330 N N . LEU B 1 6 ? 21.094 -90.312 45.375 1 25.3 6 LEU B N 1
ATOM 1331 C CA . LEU B 1 6 ? 20.828 -89.5 44.188 1 25.3 6 LEU B CA 1
ATOM 1332 C C . LEU B 1 6 ? 20.672 -88.062 44.531 1 25.3 6 LEU B C 1
ATOM 1334 O O . LEU B 1 6 ? 20.938 -87.188 43.719 1 25.3 6 LEU B O 1
ATOM 1338 N N . ASP B 1 7 ? 20.094 -87.688 45.781 1 24.59 7 ASP B N 1
ATOM 1339 C CA . ASP B 1 7 ? 18.984 -86.812 45.594 1 24.59 7 ASP B CA 1
ATOM 1340 C C . ASP B 1 7 ? 19.469 -85.438 45.156 1 24.59 7 ASP B C 1
ATOM 1342 O O . ASP B 1 7 ? 20.672 -85.125 45.219 1 24.59 7 ASP B O 1
ATOM 1346 N N . SER B 1 8 ? 18.594 -84.25 45.375 1 27.84 8 SER B N 1
ATOM 1347 C CA . SER B 1 8 ? 17.781 -83.188 44.812 1 27.84 8 SER B CA 1
ATOM 1348 C C . SER B 1 8 ? 18.422 -81.812 45.031 1 27.84 8 SER B C 1
ATOM 1350 O O . SER B 1 8 ? 18.188 -81.188 46.062 1 27.84 8 SER B O 1
ATOM 1352 N N . THR B 1 9 ? 19.625 -81.688 44.969 1 21.47 9 THR B N 1
ATOM 1353 C CA . THR B 1 9 ? 20.234 -80.562 45.656 1 21.47 9 THR B CA 1
ATOM 1354 C C . THR B 1 9 ? 19.547 -79.25 45.281 1 21.47 9 THR B C 1
ATOM 1356 O O . THR B 1 9 ? 18.906 -79.125 44.219 1 21.47 9 THR B O 1
ATOM 1359 N N . GLN B 1 10 ? 20.078 -78 45.625 1 18.86 10 GLN B N 1
ATOM 1360 C CA . GLN B 1 10 ? 19.906 -76.75 46.438 1 18.86 10 GLN B CA 1
ATOM 1361 C C . GLN B 1 10 ? 19.672 -75.562 45.531 1 18.86 10 GLN B C 1
ATOM 1363 O O . GLN B 1 10 ? 19.562 -74.438 46 1 18.86 10 GLN B O 1
ATOM 1368 N N . ALA B 1 11 ? 19.641 -75.75 44.156 1 24.52 11 ALA B N 1
ATOM 1369 C CA . ALA B 1 11 ? 20.109 -74.562 43.469 1 24.52 11 ALA B CA 1
ATOM 1370 C C . ALA B 1 11 ? 19.281 -73.312 43.875 1 24.52 11 ALA B C 1
ATOM 1372 O O . ALA B 1 11 ? 18.094 -73.438 44.219 1 24.52 11 ALA B O 1
ATOM 1373 N N . SER B 1 12 ? 19.891 -72.062 43.906 1 23.11 12 SER B N 1
ATOM 1374 C CA . SER B 1 12 ? 19.938 -70.688 44.406 1 23.11 12 SER B CA 1
ATOM 1375 C C . SER B 1 12 ? 18.938 -69.812 43.688 1 23.11 12 SER B C 1
ATOM 1377 O O . SER B 1 12 ? 19.141 -69.438 42.531 1 23.11 12 SER B O 1
ATOM 1379 N N . SER B 1 13 ? 17.688 -70 43.75 1 22.92 13 SER B N 1
ATOM 1380 C CA . SER B 1 13 ? 16.625 -69.375 42.938 1 22.92 13 SER B CA 1
ATOM 1381 C C . SER B 1 13 ? 16.578 -67.875 43.094 1 22.92 13 SER B C 1
ATOM 1383 O O . SER B 1 13 ? 15.938 -67.188 42.281 1 22.92 13 SER B O 1
ATOM 1385 N N . SER B 1 14 ? 17.078 -67.188 44.094 1 23.88 14 SER B N 1
ATOM 1386 C CA . SER B 1 14 ? 16.141 -66.188 44.594 1 23.88 14 SER B CA 1
ATOM 1387 C C . SER B 1 14 ? 15.922 -65.062 43.531 1 23.88 14 SER B C 1
ATOM 1389 O O . SER B 1 14 ? 16.844 -64.75 42.781 1 23.88 14 SER B O 1
ATOM 1391 N N . SER B 1 15 ? 14.633 -64.75 43.125 1 25.47 15 SER B N 1
ATOM 1392 C CA . SER B 1 15 ? 13.75 -63.969 42.25 1 25.47 15 SER B CA 1
ATOM 1393 C C . SER B 1 15 ? 13.914 -62.469 42.531 1 25.47 15 SER B C 1
ATOM 1395 O O . SER B 1 15 ? 13.742 -62.031 43.656 1 25.47 15 SER B O 1
ATOM 1397 N N . SER B 1 16 ? 15.008 -61.875 42.062 1 25.67 16 SER B N 1
ATOM 1398 C CA . SER B 1 16 ? 15.273 -60.438 42.281 1 25.67 16 SER B CA 1
ATOM 1399 C C . SER B 1 16 ? 14.07 -59.594 41.844 1 25.67 16 SER B C 1
ATOM 1401 O O . SER B 1 16 ? 13.516 -59.781 40.781 1 25.67 16 SER B O 1
ATOM 1403 N N . GLY B 1 17 ? 13.141 -59.25 42.781 1 24.34 17 GLY B N 1
ATOM 1404 C CA . GLY B 1 17 ? 11.914 -58.5 42.781 1 24.34 17 GLY B CA 1
ATOM 1405 C C . GLY B 1 17 ? 12.062 -57.125 42.125 1 24.34 17 GLY B C 1
ATOM 1406 O O . GLY B 1 17 ? 12.898 -56.312 42.531 1 24.34 17 GLY B O 1
ATOM 1407 N N . GLU B 1 18 ? 12.125 -57.062 40.781 1 28.97 18 GLU B N 1
ATOM 1408 C CA . GLU B 1 18 ? 12.148 -55.812 40.062 1 28.97 18 GLU B CA 1
ATOM 1409 C C . GLU B 1 18 ? 11.094 -54.844 40.594 1 28.97 18 GLU B C 1
ATOM 1411 O O . GLU B 1 18 ? 9.914 -55.188 40.688 1 28.97 18 GLU B O 1
ATOM 1416 N N . SER B 1 19 ? 11.414 -53.969 41.594 1 25.77 19 SER B N 1
ATOM 1417 C CA . SER B 1 19 ? 10.602 -52.906 42.188 1 25.77 19 SER B CA 1
ATOM 1418 C C . SER B 1 19 ? 9.945 -52.031 41.125 1 25.77 19 SER B C 1
ATOM 1420 O O . SER B 1 19 ? 10.633 -51.469 40.281 1 25.77 19 SER B O 1
ATOM 1422 N N . ALA B 1 20 ? 8.859 -52.469 40.562 1 27.84 20 ALA B N 1
ATOM 1423 C CA . ALA B 1 20 ? 8.055 -51.656 39.625 1 27.84 20 ALA B CA 1
ATOM 1424 C C . ALA B 1 20 ? 7.816 -50.25 40.188 1 27.84 20 ALA B C 1
ATOM 1426 O O . ALA B 1 20 ? 7.348 -50.094 41.312 1 27.84 20 ALA B O 1
ATOM 1427 N N . ASN B 1 21 ? 8.695 -49.312 39.844 1 26.38 21 ASN B N 1
ATOM 1428 C CA . ASN B 1 21 ? 8.555 -47.906 40.188 1 26.38 21 ASN B CA 1
ATOM 1429 C C . ASN B 1 21 ? 7.156 -47.375 39.906 1 26.38 21 ASN B C 1
ATOM 1431 O O . ASN B 1 21 ? 6.691 -47.469 38.75 1 26.38 21 ASN B O 1
ATOM 1435 N N . SER B 1 22 ? 6.156 -47.594 40.844 1 28.28 22 SER B N 1
ATOM 1436 C CA . SER B 1 22 ? 4.789 -47.062 40.812 1 28.28 22 SER B CA 1
ATOM 1437 C C . SER B 1 22 ? 4.754 -45.625 40.375 1 28.28 22 SER B C 1
ATOM 1439 O O . SER B 1 22 ? 5.465 -44.781 40.906 1 28.28 22 SER B O 1
ATOM 1441 N N . VAL B 1 23 ? 4.719 -45.406 39 1 32.62 23 VAL B N 1
ATOM 1442 C CA . VAL B 1 23 ? 4.496 -44.094 38.438 1 32.62 23 VAL B CA 1
ATOM 1443 C C . VAL B 1 23 ? 3.387 -43.375 39.219 1 32.62 23 VAL B C 1
ATOM 1445 O O . VAL B 1 23 ? 2.293 -43.938 39.406 1 32.62 23 VAL B O 1
ATOM 1448 N N . PRO B 1 24 ? 3.703 -42.594 40.281 1 31.81 24 PRO B N 1
ATOM 1449 C CA . PRO B 1 24 ? 2.674 -41.938 41.094 1 31.81 24 PRO B CA 1
ATOM 1450 C C . PRO B 1 24 ? 1.582 -41.281 40.25 1 31.81 24 PRO B C 1
ATOM 1452 O O . PRO B 1 24 ? 1.87 -40.688 39.219 1 31.81 24 PRO B O 1
ATOM 1455 N N . VAL B 1 25 ? 0.44 -41.906 40.125 1 35.44 25 VAL B N 1
ATOM 1456 C CA . VAL B 1 25 ? -0.735 -41.312 39.469 1 35.44 25 VAL B CA 1
ATOM 1457 C C . VAL B 1 25 ? -0.93 -39.906 39.969 1 35.44 25 VAL B C 1
ATOM 1459 O O . VAL B 1 25 ? -0.903 -39.625 41.156 1 35.44 25 VAL B O 1
ATOM 1462 N N . PRO B 1 26 ? -0.65 -38.906 39.094 1 33.03 26 PRO B N 1
ATOM 1463 C CA . PRO B 1 26 ? -0.755 -37.5 39.531 1 33.03 26 PRO B CA 1
ATOM 1464 C C . PRO B 1 26 ? -2.082 -37.219 40.219 1 33.03 26 PRO B C 1
ATOM 1466 O O . PRO B 1 26 ? -3.092 -37.844 39.938 1 33.03 26 PRO B O 1
ATOM 1469 N N . THR B 1 27 ? -2.088 -36.906 41.469 1 37.03 27 THR B N 1
ATOM 1470 C CA . THR B 1 27 ? -3.217 -36.531 42.312 1 37.03 27 THR B CA 1
ATOM 1471 C C . THR B 1 27 ? -4.168 -35.594 41.562 1 37.03 27 THR B C 1
ATOM 1473 O O . THR B 1 27 ? -3.729 -34.719 40.812 1 37.03 27 THR B O 1
ATOM 1476 N N . PRO B 1 28 ? -5.395 -36.094 41.312 1 35.59 28 PRO B N 1
ATOM 1477 C CA . PRO B 1 28 ? -6.359 -35.281 40.594 1 35.59 28 PRO B CA 1
ATOM 1478 C C . PRO B 1 28 ? -6.43 -33.844 41.125 1 35.59 28 PRO B C 1
ATOM 1480 O O . PRO B 1 28 ? -6.199 -33.625 42.312 1 35.59 28 PRO B O 1
ATOM 1483 N N . SER B 1 29 ? -6.121 -32.844 40.281 1 34.69 29 SER B N 1
ATOM 1484 C CA . SER B 1 29 ? -6.098 -31.422 40.656 1 34.69 29 SER B CA 1
ATOM 1485 C C . SER B 1 29 ? -7.355 -31.031 41.438 1 34.69 29 SER B C 1
ATOM 1487 O O . SER B 1 29 ? -8.438 -31.562 41.156 1 34.69 29 SER B O 1
ATOM 1489 N N . PRO B 1 30 ? -7.215 -30.562 42.594 1 36.66 30 PRO B N 1
ATOM 1490 C CA . PRO B 1 30 ? -8.312 -30.234 43.5 1 36.66 30 PRO B CA 1
ATOM 1491 C C . PRO B 1 30 ? -9.453 -29.484 42.812 1 36.66 30 PRO B C 1
ATOM 1493 O O . PRO B 1 30 ? -9.242 -28.859 41.75 1 36.66 30 PRO B O 1
ATOM 1496 N N . PRO B 1 31 ? -10.695 -29.906 43.156 1 33.03 31 PRO B N 1
ATOM 1497 C CA . PRO B 1 31 ? -11.875 -29.344 42.531 1 33.03 31 PRO B CA 1
ATOM 1498 C C . PRO B 1 31 ? -11.82 -27.828 42.406 1 33.03 31 PRO B C 1
ATOM 1500 O O . PRO B 1 31 ? -11.172 -27.172 43.25 1 33.03 31 PRO B O 1
ATOM 1503 N N . ARG B 1 32 ? -12.109 -27.297 41.219 1 31.2 32 ARG B N 1
ATOM 1504 C CA . ARG B 1 32 ? -12.18 -25.891 40.812 1 31.2 32 ARG B CA 1
ATOM 1505 C C . ARG B 1 32 ? -13.031 -25.094 41.781 1 31.2 32 ARG B C 1
ATOM 1507 O O . ARG B 1 32 ? -14.164 -25.469 42.094 1 31.2 32 ARG B O 1
ATOM 1514 N N . THR B 1 33 ? -12.352 -24.484 42.75 1 34.5 33 THR B N 1
ATOM 1515 C CA . THR B 1 33 ? -12.938 -23.672 43.812 1 34.5 33 THR B CA 1
ATOM 1516 C C . THR B 1 33 ? -14.016 -22.75 43.25 1 34.5 33 THR B C 1
ATOM 1518 O O . THR B 1 33 ? -13.891 -22.25 42.125 1 34.5 33 THR B O 1
ATOM 1521 N N . SER B 1 34 ? -15.273 -23.031 43.625 1 34.75 34 SER B N 1
ATOM 1522 C CA . SER B 1 34 ? -16.438 -22.266 43.188 1 34.75 34 SER B CA 1
ATOM 1523 C C . SER B 1 34 ? -16.188 -20.766 43.281 1 34.75 34 SER B C 1
ATOM 1525 O O . SER B 1 34 ? -15.453 -20.297 44.156 1 34.75 34 SER B O 1
ATOM 1527 N N . PRO B 1 35 ? -16.469 -20 42.188 1 33.19 35 PRO B N 1
ATOM 1528 C CA . PRO B 1 35 ? -16.156 -18.578 42.125 1 33.19 35 PRO B CA 1
ATOM 1529 C C . PRO B 1 35 ? -16.688 -17.797 43.344 1 33.19 35 PRO B C 1
ATOM 1531 O O . PRO B 1 35 ? -17.703 -18.172 43.906 1 33.19 35 PRO B O 1
ATOM 1534 N N . ARG B 1 36 ? -15.773 -17.281 44.156 1 39.56 36 ARG B N 1
ATOM 1535 C CA . ARG B 1 36 ? -16.047 -16.5 45.375 1 39.56 36 ARG B CA 1
ATOM 1536 C C . ARG B 1 36 ? -17.188 -15.508 45.125 1 39.56 36 ARG B C 1
ATOM 1538 O O . ARG B 1 36 ? -17.234 -14.883 44.062 1 39.56 36 ARG B O 1
ATOM 1545 N N . PRO B 1 37 ? -18.234 -15.641 45.938 1 39.97 37 PRO B N 1
ATOM 1546 C CA . PRO B 1 37 ? -19.359 -14.742 45.656 1 39.97 37 PRO B CA 1
ATOM 1547 C C . PRO B 1 37 ? -18.938 -13.289 45.5 1 39.97 37 PRO B C 1
ATOM 1549 O O . PRO B 1 37 ? -17.906 -12.883 46.062 1 39.97 37 PRO B O 1
ATOM 1552 N N . PRO B 1 38 ? -19.547 -12.484 44.594 1 35.59 38 PRO B N 1
ATOM 1553 C CA . PRO B 1 38 ? -19.156 -11.117 44.25 1 35.59 38 PRO B CA 1
ATOM 1554 C C . PRO B 1 38 ? -19.125 -10.195 45.469 1 35.59 38 PRO B C 1
ATOM 1556 O O . PRO B 1 38 ? -19.953 -10.336 46.375 1 35.59 38 PRO B O 1
ATOM 1559 N N . THR B 1 39 ? -17.953 -9.984 46.062 1 40.66 39 THR B N 1
ATOM 1560 C CA . THR B 1 39 ? -17.75 -9.062 47.156 1 40.66 39 THR B CA 1
ATOM 1561 C C . THR B 1 39 ? -18.594 -7.801 46.969 1 40.66 39 THR B C 1
ATOM 1563 O O . THR B 1 39 ? -18.719 -7.289 45.875 1 40.66 39 THR B O 1
ATOM 1566 N N . PRO B 1 40 ? -19.5 -7.598 47.969 1 39.38 40 PRO B N 1
ATOM 1567 C CA . PRO B 1 40 ? -20.391 -6.453 47.781 1 39.38 40 PRO B CA 1
ATOM 1568 C C . PRO B 1 40 ? -19.656 -5.152 47.5 1 39.38 40 PRO B C 1
ATOM 1570 O O . PRO B 1 40 ? -18.547 -4.938 48.031 1 39.38 40 PRO B O 1
ATOM 1573 N N . VAL B 1 41 ? -19.781 -4.605 46.344 1 33.16 41 VAL B N 1
ATOM 1574 C CA . VAL B 1 41 ? -19.188 -3.371 45.812 1 33.16 41 VAL B CA 1
ATOM 1575 C C . VAL B 1 41 ? -19.438 -2.23 46.812 1 33.16 41 VAL B C 1
ATOM 1577 O O . VAL B 1 41 ? -20.578 -1.974 47.188 1 33.16 41 VAL B O 1
ATOM 1580 N N . ARG B 1 42 ? -18.531 -2.143 47.875 1 34.91 42 ARG B N 1
ATOM 1581 C CA . ARG B 1 42 ? -18.594 -1.005 48.781 1 34.91 42 ARG B CA 1
ATOM 1582 C C . ARG B 1 42 ? -18.875 0.289 48.031 1 34.91 42 ARG B C 1
ATOM 1584 O O . ARG B 1 42 ? -18.438 0.453 46.875 1 34.91 42 ARG B O 1
ATOM 1591 N N . ARG B 1 43 ? -19.953 0.989 48.438 1 33.06 43 ARG B N 1
ATOM 1592 C CA . ARG B 1 43 ? -20.422 2.277 47.938 1 33.06 43 ARG B CA 1
ATOM 1593 C C . ARG B 1 43 ? -19.312 3.326 48 1 33.06 43 ARG B C 1
ATOM 1595 O O . ARG B 1 43 ? -18.812 3.641 49.062 1 33.06 43 ARG B O 1
ATOM 1602 N N . ILE B 1 44 ? -18.359 3.248 47.094 1 32.88 44 ILE B N 1
ATOM 1603 C CA . ILE B 1 44 ? -17.328 4.273 46.969 1 32.88 44 ILE B CA 1
ATOM 1604 C C . ILE B 1 44 ? -17.938 5.648 47.25 1 32.88 44 ILE B C 1
ATOM 1606 O O . ILE B 1 44 ? -18.922 6.031 46.625 1 32.88 44 ILE B O 1
ATOM 1610 N N . LEU B 1 45 ? -17.719 6.051 48.5 1 32.72 45 LEU B N 1
ATOM 1611 C CA . LEU B 1 45 ? -17.984 7.422 48.906 1 32.72 45 LEU B CA 1
ATOM 1612 C C . LEU B 1 45 ? -17.578 8.414 47.844 1 32.72 45 LEU B C 1
ATOM 1614 O O . LEU B 1 45 ? -16.469 8.328 47.312 1 32.72 45 LEU B O 1
ATOM 1618 N N . ARG B 1 46 ? -18.516 9.094 47.219 1 30.42 46 ARG B N 1
ATOM 1619 C CA . ARG B 1 46 ? -18.438 10.203 46.281 1 30.42 46 ARG B CA 1
ATOM 1620 C C . ARG B 1 46 ? -17.5 11.289 46.781 1 30.42 46 ARG B C 1
ATOM 1622 O O . ARG B 1 46 ? -17.844 12.055 47.688 1 30.42 46 ARG B O 1
ATOM 1629 N N . ARG B 1 47 ? -16.234 10.828 47.25 1 34 47 ARG B N 1
ATOM 1630 C CA . ARG B 1 47 ? -15.453 12.039 47.5 1 34 47 ARG B CA 1
ATOM 1631 C C . ARG B 1 47 ? -15.602 13.008 46.312 1 34 47 ARG B C 1
ATOM 1633 O O . ARG 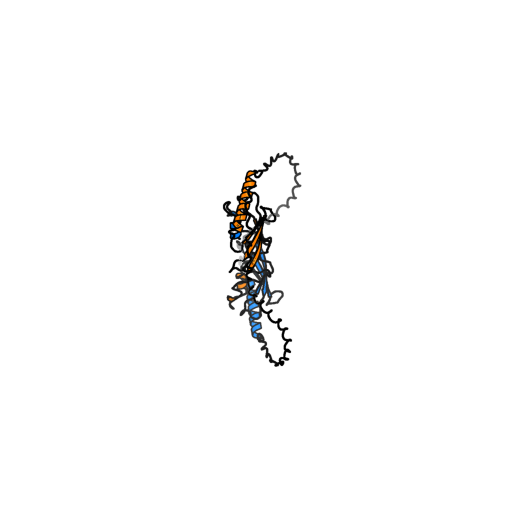B 1 47 ? -15.539 12.594 45.156 1 34 47 ARG B O 1
ATOM 1640 N N . LYS B 1 48 ? -16.312 14.102 46.562 1 31.36 48 LYS B N 1
ATOM 1641 C CA . LYS B 1 48 ? -16.328 15.281 45.688 1 31.36 48 LYS B CA 1
ATOM 1642 C C . LYS B 1 48 ? -14.922 15.68 45.281 1 31.36 48 LYS B C 1
ATOM 1644 O O . LYS B 1 48 ? -14.141 16.156 46.094 1 31.36 48 LYS B O 1
ATOM 1649 N N . ILE B 1 49 ? -14.117 14.688 44.75 1 33.94 49 ILE B N 1
ATOM 1650 C CA . ILE B 1 49 ? -12.906 15.258 44.188 1 33.94 49 ILE B CA 1
ATOM 1651 C C . ILE B 1 49 ? -13.258 16.516 43.375 1 33.94 49 ILE B C 1
ATOM 1653 O O . ILE B 1 49 ? -14.008 16.438 42.406 1 33.94 49 ILE B O 1
ATOM 1657 N N . GLY B 1 50 ? -13.422 17.641 44.094 1 31.08 50 GLY B N 1
ATOM 1658 C CA . GLY B 1 50 ? -13.453 18.906 43.375 1 31.08 50 GLY B CA 1
ATOM 1659 C C . GLY B 1 50 ? -12.438 18.969 42.25 1 31.08 50 GLY B C 1
ATOM 1660 O O . GLY B 1 50 ? -11.227 18.938 42.5 1 31.08 50 GLY B O 1
ATOM 1661 N N . VAL B 1 51 ? -12.539 18.125 41.25 1 31.31 51 VAL B N 1
ATOM 1662 C CA . VAL B 1 51 ? -11.75 18.328 40.062 1 31.31 51 VAL B CA 1
ATOM 1663 C C . VAL B 1 51 ? -11.711 19.812 39.688 1 31.31 51 VAL B C 1
ATOM 1665 O O . VAL B 1 51 ? -12.734 20.391 39.312 1 31.31 51 VAL B O 1
ATOM 1668 N N . ALA B 1 52 ? -11.102 20.609 40.594 1 33.81 52 ALA B N 1
ATOM 1669 C CA . ALA B 1 52 ? -10.758 21.891 39.938 1 33.81 52 ALA B CA 1
ATOM 1670 C C . ALA B 1 52 ? -10.18 21.672 38.562 1 33.81 52 ALA B C 1
ATOM 1672 O O . ALA B 1 52 ? -9.062 21.156 38.406 1 33.81 52 ALA B O 1
ATOM 1673 N N . GLY B 1 53 ? -10.867 20.906 37.75 1 34.81 53 GLY B N 1
ATOM 1674 C CA . GLY B 1 53 ? -10.477 20.875 36.344 1 34.81 53 GLY B CA 1
ATOM 1675 C C . GLY B 1 53 ? -9.867 22.188 35.875 1 34.81 53 GLY B C 1
ATOM 1676 O O . GLY B 1 53 ? -10.547 23.219 35.875 1 34.81 53 GLY B O 1
ATOM 1677 N N . SER B 1 54 ? -8.688 22.453 36.375 1 35.84 54 SER B N 1
ATOM 1678 C CA . SER B 1 54 ? -7.988 23.547 35.719 1 35.84 54 SER B CA 1
ATOM 1679 C C . SER B 1 54 ? -8.289 23.562 34.219 1 35.84 54 SER B C 1
ATOM 1681 O O . SER B 1 54 ? -7.961 22.609 33.5 1 35.84 54 SER B O 1
ATOM 1683 N N . ARG B 1 55 ? -9.484 23.766 33.781 1 36.62 55 ARG B N 1
ATOM 1684 C CA . ARG B 1 55 ? -9.641 24.188 32.375 1 36.62 55 ARG B CA 1
ATOM 1685 C C . ARG B 1 55 ? -8.398 24.906 31.891 1 36.62 55 ARG B C 1
ATOM 1687 O O . ARG B 1 55 ? -8.109 26.031 32.312 1 36.62 55 ARG B O 1
ATOM 1694 N N . SER B 1 56 ? -7.242 24.297 31.922 1 40.62 56 SER B N 1
ATOM 1695 C CA . SER B 1 56 ? -6.191 24.922 31.141 1 40.62 56 SER B CA 1
ATOM 1696 C C . SER B 1 56 ? -6.773 25.672 29.938 1 40.62 56 SER B C 1
ATOM 1698 O O . SER B 1 56 ? -7.273 25.047 29 1 40.62 56 SER B O 1
ATOM 1700 N N . ALA B 1 57 ? -7.629 26.531 30.078 1 41.94 57 ALA B N 1
ATOM 1701 C CA . ALA B 1 57 ? -8.047 27.578 29.141 1 41.94 57 ALA B CA 1
ATOM 1702 C C . ALA B 1 57 ? -6.922 27.922 28.172 1 41.94 57 ALA B C 1
ATOM 1704 O O . ALA B 1 57 ? -5.812 28.25 28.594 1 41.94 57 ALA B O 1
ATOM 1705 N N . LEU B 1 58 ? -6.688 27.078 27.109 1 51.09 58 LEU B N 1
ATOM 1706 C CA . LEU B 1 58 ? -5.844 27.75 26.125 1 51.09 58 LEU B CA 1
ATOM 1707 C C . LEU B 1 58 ? -5.898 29.266 26.328 1 51.09 58 LEU B C 1
ATOM 1709 O O . LEU B 1 58 ? -6.977 29.875 26.234 1 51.09 58 LEU B O 1
ATOM 1713 N N . CYS B 1 59 ? -5.121 29.688 27.219 1 57.03 59 CYS B N 1
ATOM 1714 C CA . CYS B 1 59 ? -5.086 31.125 27.453 1 57.03 59 CYS B CA 1
ATOM 1715 C C . CYS B 1 59 ? -5.312 31.906 26.156 1 57.03 59 CYS B C 1
ATOM 1717 O O . CYS B 1 59 ? -4.973 31.422 25.078 1 57.03 59 CYS B O 1
ATOM 1719 N N . GLN B 1 60 ? -6.258 32.75 26.188 1 56.53 60 GLN B N 1
ATOM 1720 C CA . GLN B 1 60 ? -6.582 33.625 25.062 1 56.53 60 GLN B CA 1
ATOM 1721 C C . GLN B 1 60 ? -5.367 33.844 24.172 1 56.53 60 GLN B C 1
ATOM 1723 O O . GLN B 1 60 ? -5.48 33.812 22.938 1 56.53 60 GLN B O 1
ATOM 1728 N N . ASP B 1 61 ? -4.18 33.875 24.766 1 63.03 61 ASP B N 1
ATOM 1729 C CA . ASP B 1 61 ? -2.939 34.125 24.047 1 63.03 61 ASP B CA 1
ATOM 1730 C C . ASP B 1 61 ? -2.535 32.906 23.203 1 63.03 61 ASP B C 1
ATOM 1732 O O . ASP B 1 61 ? -2.059 33.062 22.078 1 63.03 61 ASP B O 1
ATOM 1736 N N . ASP B 1 62 ? -2.826 31.781 23.781 1 71.19 62 ASP B N 1
ATOM 1737 C CA . ASP B 1 62 ? -2.432 30.562 23.078 1 71.19 62 ASP B CA 1
ATOM 1738 C C . ASP B 1 62 ? -3.275 30.359 21.828 1 71.19 62 ASP B C 1
ATOM 1740 O O . ASP B 1 62 ? -2.764 29.938 20.781 1 71.19 62 ASP B O 1
ATOM 1744 N N . ARG B 1 63 ? -4.465 30.75 21.938 1 77 63 ARG B N 1
ATOM 1745 C CA . ARG B 1 63 ? -5.379 30.625 20.812 1 77 63 ARG B C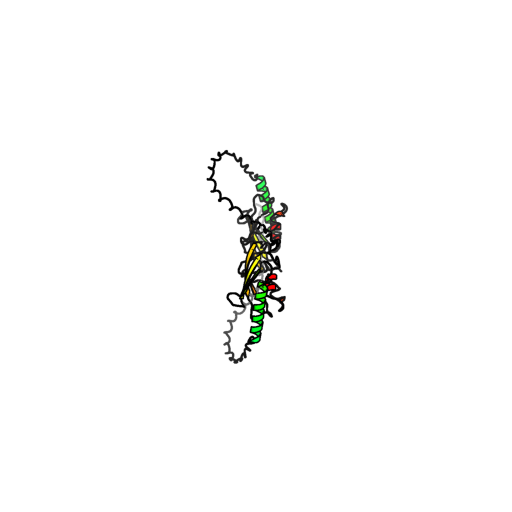A 1
ATOM 1746 C C . ARG B 1 63 ? -5.008 31.609 19.703 1 77 63 ARG B C 1
ATOM 1748 O O . ARG B 1 63 ? -5.074 31.266 18.516 1 77 63 ARG B O 1
ATOM 1755 N N . THR B 1 64 ? -4.473 32.75 20.188 1 86.25 64 THR B N 1
ATOM 1756 C CA . THR B 1 64 ? -4.105 33.75 19.188 1 86.25 64 THR B CA 1
ATOM 1757 C C . THR B 1 64 ? -2.855 33.312 18.422 1 86.25 64 THR B C 1
ATOM 1759 O O . THR B 1 64 ? -2.77 33.531 17.219 1 86.25 64 THR B O 1
ATOM 1762 N N . GLU B 1 65 ? -1.916 32.688 19.141 1 92.81 65 GLU B N 1
ATOM 1763 C CA . GLU B 1 65 ? -0.684 32.25 18.5 1 92.81 65 GLU B CA 1
ATOM 1764 C C . GLU B 1 65 ? -0.957 31.125 17.5 1 92.81 65 GLU B C 1
ATOM 1766 O O . GLU B 1 65 ? -0.384 31.094 16.406 1 92.81 65 GLU B O 1
ATOM 1771 N N . LEU B 1 66 ? -1.795 30.281 17.891 1 95.88 66 LEU B N 1
ATOM 1772 C CA . LEU B 1 66 ? -2.17 29.172 17.016 1 95.88 66 LEU B CA 1
ATOM 1773 C C . LEU B 1 66 ? -2.859 29.688 15.758 1 95.88 66 LEU B C 1
ATOM 1775 O O . LEU B 1 66 ? -2.535 29.266 14.641 1 95.88 66 LEU B O 1
ATOM 1779 N N . PHE B 1 67 ? -3.758 30.609 15.969 1 94.81 67 PHE B N 1
ATOM 1780 C CA . PHE B 1 67 ? -4.484 31.203 14.852 1 94.81 67 PHE B CA 1
ATOM 1781 C C . PHE B 1 67 ? -3.523 31.891 13.891 1 94.81 67 PHE B C 1
ATOM 1783 O O . PHE B 1 67 ? -3.59 31.672 12.68 1 94.81 67 PHE B O 1
ATOM 1790 N N . THR B 1 68 ? -2.67 32.656 14.469 1 96.56 68 THR B N 1
ATOM 1791 C CA . THR B 1 68 ? -1.705 33.375 13.656 1 96.56 68 THR B CA 1
ATOM 1792 C C . THR B 1 68 ? -0.806 32.406 12.891 1 96.56 68 THR B C 1
ATOM 1794 O O . THR B 1 68 ? -0.538 32.625 11.703 1 96.56 68 THR B O 1
ATOM 1797 N N . ARG B 1 69 ? -0.365 31.406 13.492 1 97.31 69 ARG B N 1
ATOM 1798 C CA . ARG B 1 69 ? 0.492 30.422 12.844 1 97.31 69 ARG B CA 1
ATOM 1799 C C . ARG B 1 69 ? -0.236 29.75 11.688 1 97.31 69 ARG B C 1
ATOM 1801 O O . ARG B 1 69 ? 0.311 29.609 10.594 1 97.31 69 ARG B O 1
ATOM 1808 N N . LEU B 1 70 ? -1.441 29.328 11.93 1 97.88 70 LEU B N 1
ATOM 1809 C CA . LEU B 1 70 ? -2.191 28.578 10.922 1 97.88 70 LEU B CA 1
ATOM 1810 C C . LEU B 1 70 ? -2.523 29.469 9.734 1 97.88 70 LEU B C 1
ATOM 1812 O O . LEU B 1 70 ? -2.506 29.016 8.586 1 97.88 70 LEU B O 1
ATOM 1816 N N . VAL B 1 71 ? -2.807 30.719 10 1 96.62 71 VAL B N 1
ATOM 1817 C CA . VAL B 1 71 ? -3.053 31.672 8.914 1 96.62 71 VAL B CA 1
ATOM 1818 C C . VAL B 1 71 ? -1.783 31.844 8.078 1 96.62 71 VAL B C 1
ATOM 1820 O O . VAL B 1 71 ? -1.835 31.828 6.848 1 96.62 71 VAL B O 1
ATOM 1823 N N . ASN B 1 72 ? -0.683 31.984 8.828 1 97.31 72 ASN B N 1
ATOM 1824 C CA . ASN B 1 72 ? 0.592 32.094 8.133 1 97.31 72 ASN B CA 1
ATOM 1825 C C . ASN B 1 72 ? 0.91 30.859 7.309 1 97.31 72 ASN B C 1
ATOM 1827 O O . ASN B 1 72 ? 1.425 30.969 6.191 1 97.31 72 ASN B O 1
ATOM 1831 N N . GLU B 1 73 ? 0.676 29.719 7.785 1 98.06 73 GLU B N 1
ATOM 1832 C CA . GLU B 1 73 ? 0.916 28.469 7.055 1 98.06 73 GLU B CA 1
ATOM 1833 C C . GLU B 1 73 ? 0.003 28.375 5.836 1 98.06 73 GLU B C 1
ATOM 1835 O O . GLU B 1 73 ? 0.413 27.859 4.789 1 98.06 73 GLU B O 1
ATOM 1840 N N . GLU B 1 74 ? -1.222 28.812 5.996 1 97.19 74 GLU B N 1
ATOM 1841 C CA . GLU B 1 74 ? -2.123 28.844 4.848 1 97.19 74 GLU B CA 1
ATOM 1842 C C . GLU B 1 74 ? -1.553 29.703 3.721 1 97.19 74 GLU B C 1
ATOM 1844 O O . GLU B 1 74 ? -1.567 29.297 2.557 1 97.19 74 GLU B O 1
ATOM 1849 N N . ILE B 1 75 ? -1.041 30.828 4.07 1 96.69 75 ILE B N 1
ATOM 1850 C CA . ILE B 1 75 ? -0.456 31.75 3.1 1 96.69 75 ILE B CA 1
ATOM 1851 C C . ILE B 1 75 ? 0.77 31.109 2.455 1 96.69 75 ILE B C 1
ATOM 1853 O O . ILE B 1 75 ? 0.948 31.172 1.236 1 96.69 75 ILE B O 1
ATOM 1857 N N . GLU B 1 76 ? 1.529 30.453 3.26 1 97.44 76 GLU B N 1
ATOM 1858 C CA . GLU B 1 76 ? 2.732 29.797 2.76 1 97.44 76 GLU B CA 1
ATOM 1859 C C . GLU B 1 76 ? 2.387 28.719 1.739 1 97.44 76 GLU B C 1
ATOM 1861 O O . GLU B 1 76 ? 3.045 28.609 0.704 1 97.44 76 GLU B O 1
ATOM 1866 N N . ILE B 1 77 ? 1.423 27.922 1.975 1 97.31 77 ILE B N 1
ATOM 1867 C CA . ILE B 1 77 ? 1.025 26.828 1.096 1 97.31 77 ILE B CA 1
ATOM 1868 C C . ILE B 1 77 ? 0.551 27.375 -0.243 1 97.31 77 ILE B C 1
ATOM 1870 O O . ILE B 1 77 ? 0.787 26.781 -1.293 1 97.31 77 ILE B O 1
ATOM 1874 N N . GLN B 1 78 ? -0.049 28.547 -0.244 1 95.06 78 GLN B N 1
ATOM 1875 C CA . GLN B 1 78 ? -0.541 29.172 -1.466 1 95.06 78 GLN B CA 1
ATOM 1876 C C . GLN B 1 78 ? 0.613 29.625 -2.35 1 95.06 78 GLN B C 1
ATOM 1878 O O . GLN B 1 78 ? 0.483 29.672 -3.576 1 95.06 78 GLN B O 1
ATOM 1883 N N . THR B 1 79 ? 1.748 29.844 -1.718 1 94.88 79 THR B N 1
ATOM 1884 C CA . THR B 1 79 ? 2.867 30.422 -2.453 1 94.88 79 THR B CA 1
ATOM 1885 C C . THR B 1 79 ? 3.939 29.375 -2.723 1 94.88 79 THR B C 1
ATOM 1887 O O . THR B 1 79 ? 4.645 29.438 -3.73 1 94.88 79 THR B O 1
ATOM 1890 N N . ASN B 1 80 ? 4.066 28.344 -1.802 1 96.44 80 ASN B N 1
ATOM 1891 C CA . ASN B 1 80 ? 5.207 27.438 -1.854 1 96.44 80 ASN B CA 1
ATOM 1892 C C . ASN B 1 80 ? 4.805 26.016 -1.493 1 96.44 80 ASN B C 1
ATOM 1894 O O . ASN B 1 80 ? 5.504 25.344 -0.733 1 96.44 80 ASN B O 1
ATOM 1898 N N . ALA B 1 81 ? 3.832 25.484 -2.016 1 96.81 81 ALA B N 1
ATOM 1899 C CA . ALA B 1 81 ? 3.436 24.109 -1.744 1 96.81 81 ALA B CA 1
ATOM 1900 C C . ALA B 1 81 ? 4.305 23.125 -2.523 1 96.81 81 ALA B C 1
ATOM 1902 O O . ALA B 1 81 ? 4.805 23.453 -3.604 1 96.81 81 ALA B O 1
ATOM 1903 N N . PRO B 1 82 ? 4.523 21.953 -1.985 1 97.12 82 PRO B N 1
ATOM 1904 C CA . PRO B 1 82 ? 5.172 20.938 -2.818 1 97.12 82 PRO B CA 1
ATOM 1905 C C . PRO B 1 82 ? 4.445 20.719 -4.145 1 97.12 82 PRO B C 1
ATOM 1907 O O . PRO B 1 82 ? 3.223 20.859 -4.215 1 97.12 82 PRO B O 1
ATOM 1910 N N . PRO B 1 83 ? 5.215 20.328 -5.16 1 96.44 83 PRO B N 1
ATOM 1911 C CA . PRO B 1 83 ? 4.555 20.078 -6.445 1 96.44 83 PRO B CA 1
ATOM 1912 C C . PRO B 1 83 ? 3.445 19.031 -6.34 1 96.44 83 PRO B C 1
ATOM 1914 O O . PRO B 1 83 ? 3.631 17.984 -5.707 1 96.44 83 PRO B O 1
ATOM 1917 N N . GLY B 1 84 ? 2.27 19.406 -6.875 1 97.44 84 GLY B N 1
ATOM 1918 C CA . GLY B 1 84 ? 1.159 18.469 -6.93 1 97.44 84 GLY B CA 1
ATOM 1919 C C . GLY B 1 84 ? 0.323 18.453 -5.664 1 97.44 84 GLY B C 1
ATOM 1920 O O . GLY B 1 84 ? -0.596 17.641 -5.527 1 97.44 84 GLY B O 1
ATOM 1921 N N . CYS B 1 85 ? 0.676 19.328 -4.758 1 98.5 85 CYS B N 1
ATOM 1922 C CA . CYS B 1 85 ? -0.07 19.359 -3.504 1 98.5 85 CYS B CA 1
ATOM 1923 C C . CYS B 1 85 ? -0.857 20.656 -3.375 1 98.5 85 CYS B C 1
ATOM 1925 O O . CYS B 1 85 ? -0.365 21.734 -3.74 1 98.5 85 CYS B O 1
ATOM 1927 N N . TYR B 1 86 ? -2.057 20.531 -2.803 1 97.81 86 TYR B N 1
ATOM 1928 C CA . TYR B 1 86 ? -2.943 21.641 -2.488 1 97.81 86 TYR B CA 1
ATOM 1929 C C . TYR B 1 86 ? -3.615 21.438 -1.135 1 97.81 86 TYR B C 1
ATOM 1931 O O . TYR B 1 86 ? -4.016 20.328 -0.795 1 97.81 86 TYR B O 1
ATOM 1939 N N . ALA B 1 87 ? -3.725 22.547 -0.443 1 98.44 87 ALA B N 1
ATOM 1940 C CA . ALA B 1 87 ? -4.363 22.406 0.863 1 98.44 87 ALA B CA 1
ATOM 1941 C C . ALA B 1 87 ? -4.895 23.75 1.354 1 98.44 87 ALA B C 1
ATOM 1943 O O . ALA B 1 87 ? -4.316 24.797 1.056 1 98.44 87 ALA B O 1
ATOM 1944 N N . ALA B 1 88 ? -5.969 23.719 2.1 1 97.62 88 ALA B N 1
ATOM 1945 C CA . ALA B 1 88 ? -6.574 24.906 2.711 1 97.62 88 ALA B CA 1
ATOM 1946 C C . ALA B 1 88 ? -7.527 24.5 3.838 1 97.62 88 ALA B C 1
ATOM 1948 O O . ALA B 1 88 ? -8.055 23.391 3.848 1 97.62 88 ALA B O 1
ATOM 1949 N N . PRO B 1 89 ? -7.711 25.422 4.793 1 97.81 89 PRO B N 1
ATOM 1950 C CA . PRO B 1 89 ? -8.734 25.156 5.801 1 97.81 89 PRO B CA 1
ATOM 1951 C C . PRO B 1 89 ? -10.125 24.984 5.195 1 97.81 89 PRO B C 1
ATOM 1953 O O . PRO B 1 89 ? -10.461 25.625 4.207 1 97.81 89 PRO B O 1
ATOM 1956 N N . LYS B 1 90 ? -10.828 23.984 5.82 1 96.12 90 LYS B N 1
ATOM 1957 C CA . LYS B 1 90 ? -12.188 23.734 5.352 1 96.12 90 LYS B CA 1
ATOM 1958 C C . LYS B 1 90 ? -13.156 24.797 5.859 1 96.12 90 LYS B C 1
ATOM 1960 O O . LYS B 1 90 ? -13.352 24.938 7.066 1 96.12 90 LYS B O 1
ATOM 1965 N N . SER B 1 91 ? -13.961 25.344 5.02 1 89.38 91 SER B N 1
ATOM 1966 C CA . SER B 1 91 ? -15.102 26.219 5.25 1 89.38 91 SER B CA 1
ATOM 1967 C C . SER B 1 91 ? -14.875 27.109 6.465 1 89.38 91 SER B C 1
ATOM 1969 O O . SER B 1 91 ? -15.75 27.219 7.332 1 89.38 91 SER B O 1
ATOM 1971 N N . GLY B 1 92 ? -13.648 27.609 6.734 1 86.44 92 GLY B N 1
ATOM 1972 C CA . GLY B 1 92 ? -13.383 28.547 7.812 1 86.44 92 GLY B CA 1
ATOM 1973 C C . GLY B 1 92 ? -12.898 27.875 9.086 1 86.44 92 GLY B C 1
ATOM 1974 O O . GLY B 1 92 ? -12.672 28.547 10.094 1 86.44 92 GLY B O 1
ATOM 1975 N N . ASP B 1 93 ? -12.969 26.625 9.133 1 95 93 ASP B N 1
ATOM 1976 C CA . ASP B 1 93 ? -12.391 25.906 10.266 1 95 93 ASP B CA 1
ATOM 1977 C C . ASP B 1 93 ? -10.883 25.734 10.094 1 95 93 ASP B C 1
ATOM 1979 O O . ASP B 1 93 ? -10.438 24.906 9.297 1 95 93 ASP B O 1
ATOM 1983 N N . LEU B 1 94 ? -10.125 26.453 10.961 1 95.75 94 LEU B N 1
ATOM 1984 C CA . LEU B 1 94 ? -8.672 26.469 10.828 1 95.75 94 LEU B CA 1
ATOM 1985 C C . LEU B 1 94 ? -8.07 25.172 11.344 1 95.75 94 LEU B C 1
ATOM 1987 O O . LEU B 1 94 ? -6.898 24.875 11.094 1 95.75 94 LEU B O 1
ATOM 1991 N N . LEU B 1 95 ? -8.891 24.391 12.023 1 97.69 95 LEU B N 1
ATOM 1992 C CA . LEU B 1 95 ? -8.352 23.172 12.625 1 97.69 95 LEU B CA 1
ATOM 1993 C C . LEU B 1 95 ? -8.633 21.953 11.75 1 97.69 95 LEU B C 1
ATOM 1995 O O . LEU B 1 95 ? -8.203 20.844 12.07 1 97.69 95 LEU B O 1
ATOM 1999 N N . LEU B 1 96 ? -9.32 22.172 10.664 1 98.62 96 LEU B N 1
ATOM 2000 C CA . LEU B 1 96 ? -9.57 21.109 9.688 1 98.62 96 LEU B CA 1
ATOM 2001 C C . LEU B 1 96 ? -9.227 21.594 8.273 1 98.62 96 LEU B C 1
ATOM 2003 O O . LEU B 1 96 ? -9.891 22.469 7.73 1 98.62 96 LEU B O 1
ATOM 2007 N N . TRP B 1 97 ? -8.164 20.953 7.777 1 98.69 97 TRP B N 1
ATOM 2008 C CA . TRP B 1 97 ? -7.715 21.297 6.434 1 98.69 97 TRP B CA 1
ATOM 2009 C C . TRP B 1 97 ? -8.125 20.234 5.43 1 98.69 97 TRP B C 1
ATOM 2011 O O . TRP B 1 97 ? -8.18 19.047 5.762 1 98.69 97 TRP B O 1
ATOM 2021 N N . THR B 1 98 ? -8.438 20.594 4.203 1 98.5 98 THR B N 1
ATOM 2022 C CA . THR B 1 98 ? -8.586 19.703 3.055 1 98.5 98 THR B CA 1
ATOM 2023 C C . THR B 1 98 ? -7.383 19.812 2.125 1 98.5 98 THR B C 1
ATOM 2025 O O . THR B 1 98 ? -6.883 20.922 1.873 1 98.5 98 THR B O 1
ATOM 2028 N N . ALA B 1 99 ? -6.98 18.641 1.673 1 98.56 99 ALA B N 1
ATOM 2029 C CA . ALA B 1 99 ? -5.828 18.641 0.776 1 98.56 99 ALA B CA 1
ATOM 2030 C C . ALA B 1 99 ? -6.059 17.719 -0.42 1 98.56 99 ALA B C 1
ATOM 2032 O O . ALA B 1 99 ? -6.855 16.781 -0.343 1 98.56 99 ALA B O 1
ATOM 2033 N N . VAL B 1 100 ? -5.445 18.078 -1.52 1 98.62 100 VAL B N 1
ATOM 2034 C CA . VAL B 1 100 ? -5.363 17.25 -2.723 1 98.62 100 VAL B CA 1
ATOM 2035 C C . VAL B 1 100 ? -3.902 16.984 -3.07 1 98.62 100 VAL B C 1
ATOM 2037 O O . VAL B 1 100 ? -3.094 17.906 -3.141 1 98.62 100 VAL B O 1
ATOM 2040 N N . ILE B 1 101 ? -3.619 15.758 -3.211 1 98.44 101 ILE B N 1
ATOM 2041 C CA . ILE B 1 101 ? -2.26 15.359 -3.557 1 98.44 101 ILE B CA 1
ATOM 2042 C C . ILE B 1 101 ? -2.268 14.586 -4.875 1 98.4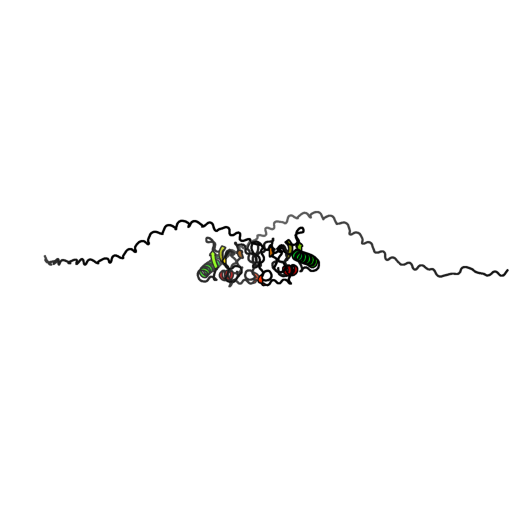4 101 ILE B C 1
ATOM 2044 O O . ILE B 1 101 ? -2.996 13.602 -5.02 1 98.44 101 ILE B O 1
ATOM 2048 N N . GLU B 1 102 ? -1.434 15.008 -5.699 1 98.38 102 GLU B N 1
ATOM 2049 C CA . GLU B 1 102 ? -1.271 14.289 -6.961 1 98.38 102 GLU B CA 1
ATOM 2050 C C . GLU B 1 102 ? -0.151 13.258 -6.875 1 98.38 102 GLU B C 1
ATOM 2052 O O . GLU B 1 102 ? 0.9 13.523 -6.285 1 98.38 102 GLU B O 1
ATOM 2057 N N . GLY B 1 103 ? -0.457 12.141 -7.465 1 97.75 103 GLY B N 1
ATOM 2058 C CA . GLY B 1 103 ? 0.602 11.141 -7.484 1 97.75 103 GLY B CA 1
ATOM 2059 C C . GLY B 1 103 ? 1.814 11.578 -8.289 1 97.75 103 GLY B C 1
ATOM 2060 O O . GLY B 1 103 ? 1.688 11.992 -9.438 1 97.75 103 GLY B O 1
ATOM 2061 N N . PRO B 1 104 ? 2.906 11.445 -7.684 1 96.31 104 PRO B N 1
ATOM 2062 C CA . PRO B 1 104 ? 4.109 11.922 -8.367 1 96.31 104 PRO B CA 1
ATOM 2063 C C . PRO B 1 104 ? 4.438 11.102 -9.617 1 96.31 104 PRO B C 1
ATOM 2065 O O . PRO B 1 104 ? 4.152 9.906 -9.664 1 96.31 104 PRO B O 1
ATOM 2068 N N . ALA B 1 105 ? 5.102 11.742 -10.492 1 96.12 105 ALA B N 1
ATOM 2069 C CA . ALA B 1 105 ? 5.566 11.07 -11.703 1 96.12 105 ALA B CA 1
ATOM 2070 C C . ALA B 1 105 ? 6.598 9.992 -11.367 1 96.12 105 ALA B C 1
ATOM 2072 O O . ALA B 1 105 ? 7.445 10.188 -10.492 1 96.12 105 ALA B O 1
ATOM 2073 N N . GLY B 1 106 ? 6.508 8.867 -12.086 1 96.19 106 GLY B N 1
ATOM 2074 C CA . GLY B 1 106 ? 7.5 7.816 -11.922 1 96.19 106 GLY B CA 1
ATOM 2075 C C . GLY B 1 106 ? 7.176 6.867 -10.781 1 96.19 106 GLY B C 1
ATOM 2076 O O . GLY B 1 106 ? 8.008 6.043 -10.398 1 96.19 106 GLY B O 1
ATOM 2077 N N . THR B 1 107 ? 5.992 7.039 -10.164 1 95.12 107 THR B N 1
ATOM 2078 C CA . THR B 1 107 ? 5.551 6.16 -9.086 1 95.12 107 THR B CA 1
ATOM 2079 C C . THR B 1 107 ? 4.332 5.348 -9.516 1 95.12 107 THR B C 1
ATOM 2081 O O . THR B 1 107 ? 3.684 5.668 -10.508 1 95.12 107 THR B O 1
ATOM 2084 N N . PRO B 1 108 ? 4 4.355 -8.758 1 95.06 108 PRO B N 1
ATOM 2085 C CA . PRO B 1 108 ? 2.791 3.59 -9.07 1 95.06 108 PRO B CA 1
ATOM 2086 C C . PRO B 1 108 ? 1.517 4.422 -8.953 1 95.06 108 PRO B C 1
ATOM 2088 O O . PRO B 1 108 ? 0.455 4 -9.422 1 95.06 108 PRO B O 1
ATOM 2091 N N . TYR B 1 109 ? 1.655 5.57 -8.398 1 96.94 109 TYR B N 1
ATOM 2092 C CA . TYR B 1 109 ? 0.47 6.379 -8.133 1 96.94 109 TYR B CA 1
ATOM 2093 C C . TYR B 1 109 ? 0.353 7.516 -9.148 1 96.94 109 TYR B C 1
ATOM 2095 O O . TYR B 1 109 ? -0.527 8.375 -9.023 1 96.94 109 TYR B O 1
ATOM 2103 N N . GLU B 1 110 ? 1.263 7.504 -10.086 1 97.12 110 GLU B N 1
ATOM 2104 C CA . GLU B 1 110 ? 1.266 8.539 -11.109 1 97.12 110 GLU B CA 1
ATOM 2105 C C . GLU B 1 110 ? -0.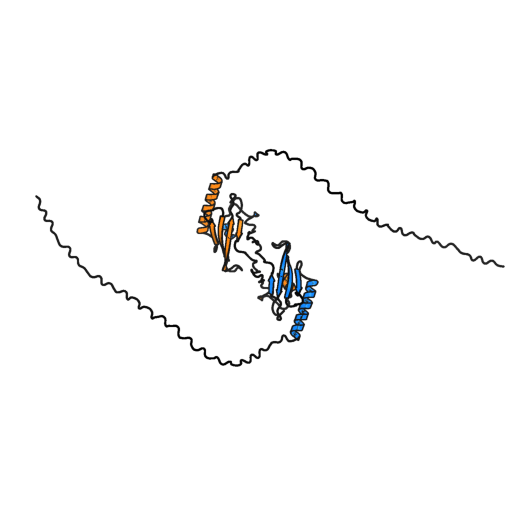104 8.664 -11.773 1 97.12 110 GLU B C 1
ATOM 2107 O O . GLU B 1 110 ? -0.741 7.66 -12.094 1 97.12 110 GLU B O 1
ATOM 2112 N N . GLY B 1 111 ? -0.551 9.961 -11.906 1 97 111 GLY B N 1
ATOM 2113 C CA . GLY B 1 111 ? -1.828 10.227 -12.547 1 97 111 GLY B CA 1
ATOM 2114 C C . GLY B 1 111 ? -3 10.188 -11.586 1 97 111 GLY B C 1
ATOM 2115 O O . GLY B 1 111 ? -4.117 10.57 -11.945 1 97 111 GLY B O 1
ATOM 2116 N N . GLY B 1 112 ? -2.74 9.719 -10.414 1 97.56 112 GLY B N 1
ATOM 2117 C CA . GLY B 1 112 ? -3.771 9.703 -9.383 1 97.56 112 GLY B CA 1
ATOM 2118 C C . GLY B 1 112 ? -3.967 11.047 -8.719 1 97.56 112 GLY B C 1
ATOM 2119 O O . GLY B 1 112 ? -3.062 11.891 -8.719 1 97.56 112 GLY B O 1
ATOM 2120 N N . THR B 1 113 ? -5.156 11.289 -8.25 1 98.5 113 THR B N 1
ATOM 2121 C CA . THR B 1 113 ? -5.523 12.414 -7.402 1 98.5 113 THR B CA 1
ATOM 2122 C C . THR B 1 113 ? -6.098 11.922 -6.074 1 98.5 113 THR B C 1
ATOM 2124 O O . THR B 1 113 ? -7.07 11.164 -6.059 1 98.5 113 THR B O 1
ATOM 2127 N N . PHE B 1 114 ? -5.547 12.344 -5.055 1 98.62 114 PHE B N 1
ATOM 2128 C CA . PHE B 1 114 ? -5.887 11.781 -3.75 1 98.62 114 PHE B CA 1
ATOM 2129 C C . PHE B 1 114 ? -6.336 12.883 -2.793 1 98.62 114 PHE B C 1
ATOM 2131 O O . PHE B 1 114 ? -5.652 13.898 -2.641 1 98.62 114 PHE B O 1
ATOM 2138 N N . PHE B 1 115 ? -7.453 12.656 -2.154 1 98.75 115 PHE B N 1
ATOM 2139 C CA . PHE B 1 115 ? -8.031 13.625 -1.222 1 98.75 115 PHE B CA 1
ATOM 2140 C C . PHE B 1 115 ? -7.746 13.211 0.219 1 98.75 115 PHE B C 1
ATOM 2142 O O . PHE B 1 115 ? -7.844 12.039 0.567 1 98.75 115 PHE B O 1
ATOM 2149 N N . CYS B 1 116 ? -7.305 14.18 0.968 1 98.25 116 CYS B N 1
ATOM 2150 C CA . CYS B 1 116 ? -7.125 13.852 2.379 1 98.25 116 CYS B CA 1
ATOM 2151 C C . CYS B 1 116 ? -7.535 15.023 3.266 1 98.25 116 CYS B C 1
ATOM 2153 O O . CYS B 1 116 ? -7.664 16.156 2.789 1 98.25 116 CYS B O 1
ATOM 2155 N N . ASN B 1 117 ? -7.855 14.703 4.465 1 98.75 117 ASN B N 1
ATOM 2156 C CA . ASN B 1 117 ? -8.055 15.672 5.539 1 98.75 117 ASN B CA 1
ATOM 2157 C C . ASN B 1 117 ? -6.824 15.773 6.438 1 98.75 117 ASN B C 1
ATOM 2159 O O . ASN B 1 117 ? -6.156 14.773 6.695 1 98.75 117 ASN B O 1
ATOM 2163 N N . ILE B 1 118 ? -6.566 16.969 6.832 1 98.81 118 ILE B N 1
ATOM 2164 C CA . ILE B 1 118 ? -5.559 17.203 7.855 1 98.81 118 ILE B CA 1
ATOM 2165 C C . ILE B 1 118 ? -6.223 17.781 9.109 1 98.81 118 ILE B C 1
ATOM 2167 O O . ILE B 1 118 ? -6.75 18.891 9.086 1 98.81 118 ILE B O 1
ATOM 2171 N N . HIS B 1 119 ? -6.18 17 10.188 1 98.75 119 HIS B N 1
ATOM 2172 C CA . HIS B 1 119 ? -6.805 17.375 11.445 1 98.75 119 HIS B CA 1
ATOM 2173 C C . HIS B 1 119 ? -5.789 18 12.398 1 98.75 119 HIS B C 1
ATOM 2175 O O . HIS B 1 119 ? -4.832 17.344 12.812 1 98.75 119 HIS B O 1
ATOM 2181 N N . ILE B 1 120 ? -6.039 19.234 12.758 1 98.44 120 ILE B N 1
ATOM 2182 C CA . ILE B 1 120 ? -5.172 19.984 13.664 1 98.44 120 ILE B CA 1
ATOM 2183 C C . ILE B 1 120 ? -5.871 20.172 15.008 1 98.44 120 ILE B C 1
ATOM 2185 O O . ILE B 1 120 ? -7.066 20.469 15.055 1 98.44 120 ILE B O 1
ATOM 2189 N N . THR B 1 121 ? -5.113 19.875 16.047 1 97.25 121 THR B N 1
ATOM 2190 C CA . THR B 1 121 ? -5.684 20.094 17.375 1 97.25 121 THR B CA 1
ATOM 2191 C C . THR B 1 121 ? -5.148 21.375 17.984 1 97.25 121 THR B C 1
ATOM 2193 O O . THR B 1 121 ? -4.246 22.016 17.438 1 97.25 121 THR B O 1
ATOM 2196 N N . THR B 1 122 ? -5.656 21.766 19.109 1 96.56 122 THR B N 1
ATOM 2197 C CA . THR B 1 122 ? -5.254 23 19.781 1 96.56 122 THR B CA 1
ATOM 2198 C C . THR B 1 122 ? -3.842 22.859 20.344 1 96.56 122 THR B C 1
ATOM 2200 O O . THR B 1 122 ? -3.229 23.859 20.734 1 96.56 122 THR B O 1
ATOM 2203 N N . ARG B 1 123 ? -3.301 21.75 20.328 1 96.5 123 ARG B N 1
ATOM 2204 C CA . ARG B 1 123 ? -1.957 21.516 20.844 1 96.5 123 ARG B CA 1
ATOM 2205 C C . ARG B 1 123 ? -0.909 21.688 19.75 1 96.5 123 ARG B C 1
ATOM 2207 O O . ARG B 1 123 ? 0.291 21.578 20.016 1 96.5 123 ARG B O 1
ATOM 2214 N N . TYR B 1 124 ? -1.396 22.016 18.641 1 97.75 124 TYR B N 1
ATOM 2215 C CA . TYR B 1 124 ? -0.483 22.328 17.547 1 97.75 124 TYR B CA 1
ATOM 2216 C C . TYR B 1 124 ? 0.285 23.609 17.812 1 97.75 124 TYR B C 1
ATOM 2218 O O . TYR B 1 124 ? -0.294 24.609 18.266 1 97.75 124 TYR B O 1
ATOM 2226 N N . PRO B 1 125 ? 1.626 23.578 17.594 1 97.44 125 PRO B N 1
ATOM 2227 C CA . PRO B 1 125 ? 2.51 22.625 16.922 1 97.44 125 PRO B CA 1
ATOM 2228 C C . PRO B 1 125 ? 3.254 21.719 17.906 1 97.44 125 PRO B C 1
ATOM 2230 O O . PRO B 1 125 ? 4.203 21.031 17.516 1 97.44 125 PRO B O 1
ATOM 2233 N N . LEU B 1 126 ? 2.838 21.75 19.109 1 97.38 126 LEU B N 1
ATOM 2234 C CA . LEU B 1 126 ? 3.482 20.875 20.078 1 97.38 126 LEU B CA 1
ATOM 2235 C C . LEU B 1 126 ? 3.125 19.406 19.797 1 97.38 126 LEU B C 1
ATOM 2237 O O . LEU B 1 126 ? 3.91 18.516 20.109 1 97.38 126 LEU B O 1
ATOM 2241 N N . ALA B 1 127 ? 1.931 19.203 19.25 1 97.88 127 ALA B N 1
ATOM 2242 C CA . ALA B 1 127 ? 1.489 17.906 18.781 1 97.88 127 ALA B CA 1
ATOM 2243 C C . ALA B 1 127 ? 1.277 17.906 17.266 1 97.88 127 ALA B C 1
ATOM 2245 O O . ALA B 1 127 ? 0.88 18.922 16.703 1 97.88 127 ALA B O 1
ATOM 2246 N N . PRO B 1 128 ? 1.539 16.75 16.688 1 98.38 128 PRO B N 1
ATOM 2247 C CA . PRO B 1 128 ? 1.367 16.672 15.234 1 98.38 128 PRO B CA 1
ATOM 2248 C C . PRO B 1 128 ? -0.101 16.672 14.812 1 98.38 128 PRO B C 1
ATOM 2250 O O . PRO B 1 128 ? -0.971 16.281 15.594 1 98.38 128 PRO B O 1
ATOM 2253 N N . PRO B 1 129 ? -0.341 17.156 13.594 1 98.62 129 PRO B N 1
ATOM 2254 C CA . PRO B 1 129 ? -1.672 16.906 13.031 1 98.62 129 PRO B CA 1
ATOM 2255 C C . PRO B 1 129 ? -1.892 15.445 12.648 1 98.62 129 PRO B C 1
ATOM 2257 O O . PRO B 1 129 ? -0.935 14.664 12.586 1 98.62 129 PRO B O 1
ATOM 2260 N N . LYS B 1 130 ? -3.166 15.07 12.391 1 98.69 130 LYS B N 1
ATOM 2261 C CA . LYS B 1 130 ? -3.543 13.773 11.836 1 98.69 130 LYS B CA 1
ATOM 2262 C C . LYS B 1 130 ? -3.965 13.898 10.375 1 98.69 130 LYS B C 1
ATOM 2264 O O . LYS B 1 130 ? -4.668 14.844 10.008 1 98.69 130 LYS B O 1
ATOM 2269 N N . VAL B 1 131 ? -3.449 13 9.648 1 98.88 131 VAL B N 1
ATOM 2270 C CA . VAL B 1 131 ? -3.811 13.016 8.234 1 98.88 131 VAL B CA 1
ATOM 2271 C C . VAL B 1 131 ? -4.68 11.797 7.914 1 98.88 131 VAL B C 1
ATOM 2273 O O . VAL B 1 131 ? -4.359 10.672 8.312 1 98.88 131 VAL B O 1
ATOM 2276 N N . GLU B 1 132 ? -5.73 12.062 7.242 1 98.75 132 GLU B N 1
ATOM 2277 C CA . GLU B 1 132 ? -6.688 11.031 6.848 1 98.75 132 GLU B CA 1
ATOM 2278 C C . GLU B 1 132 ? -6.977 11.086 5.352 1 98.75 132 GLU B C 1
ATOM 2280 O O . GLU B 1 132 ? -7.621 12.023 4.871 1 98.75 132 GLU B O 1
ATOM 2285 N N . PHE B 1 133 ? -6.566 10.055 4.68 1 98.81 133 PHE B N 1
ATOM 2286 C CA . PHE B 1 133 ? -6.945 9.984 3.273 1 98.81 133 PHE B CA 1
ATOM 2287 C C . PHE B 1 133 ? -8.43 9.656 3.131 1 98.81 133 PHE B C 1
ATOM 2289 O O . PHE B 1 133 ? -8.93 8.742 3.779 1 98.81 133 PHE B O 1
ATOM 2296 N N . LEU B 1 134 ? -9.016 10.414 2.305 1 98.69 134 LEU B N 1
ATOM 2297 C CA . LEU B 1 134 ? -10.398 10.117 1.947 1 98.69 134 LEU B CA 1
ATOM 2298 C C . LEU B 1 134 ? -10.461 9.125 0.791 1 98.69 134 LEU B C 1
ATOM 2300 O O . LEU B 1 134 ? -11.406 8.344 0.687 1 98.69 134 LEU B O 1
ATOM 2304 N N . THR B 1 135 ? -9.445 9.219 -0.057 1 98.25 135 THR B N 1
ATOM 2305 C CA . THR B 1 135 ? -9.266 8.227 -1.112 1 98.25 135 THR B CA 1
ATOM 2306 C C . THR B 1 135 ? -8.57 6.98 -0.571 1 98.25 135 THR B C 1
ATOM 2308 O O . THR B 1 135 ? -7.543 7.078 0.105 1 98.25 135 THR B O 1
ATOM 2311 N N . ARG B 1 136 ? -9.141 5.867 -0.927 1 97.94 136 ARG B N 1
ATOM 2312 C CA . ARG B 1 136 ? -8.477 4.637 -0.502 1 97.94 136 ARG B CA 1
ATOM 2313 C C . ARG B 1 136 ? -7.137 4.469 -1.207 1 97.94 136 ARG B C 1
ATOM 2315 O O . ARG B 1 136 ? -7.047 4.613 -2.428 1 97.94 136 ARG B O 1
ATOM 2322 N N . ILE B 1 137 ? -6.152 4.168 -0.42 1 98.31 137 ILE B N 1
ATOM 2323 C CA . ILE B 1 137 ? -4.824 3.969 -0.987 1 98.31 137 ILE B CA 1
ATOM 2324 C C . ILE B 1 137 ? -4.445 2.492 -0.912 1 98.31 137 ILE B C 1
ATOM 2326 O O . ILE B 1 137 ? -4.266 1.946 0.179 1 98.31 137 ILE B O 1
ATOM 2330 N N . TYR B 1 138 ? -4.277 1.947 -2.031 1 97.94 138 TYR B N 1
ATOM 2331 C CA . TYR B 1 138 ? -3.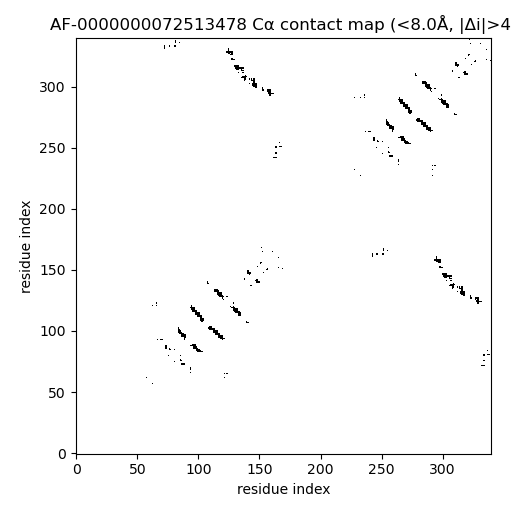959 0.525 -2.088 1 97.94 138 TYR B CA 1
ATOM 2332 C C . TYR B 1 138 ? -2.453 0.307 -2.17 1 97.94 138 TYR B C 1
ATOM 2334 O O . TYR B 1 138 ? -1.694 1.254 -2.393 1 97.94 138 TYR B O 1
ATOM 2342 N N . HIS B 1 139 ? -2.09 -0.886 -1.934 1 98.19 139 HIS B N 1
ATOM 2343 C CA . HIS B 1 139 ? -0.684 -1.275 -1.972 1 98.19 139 HIS B CA 1
ATOM 2344 C C . HIS B 1 139 ? -0.055 -0.938 -3.32 1 98.19 139 HIS B C 1
ATOM 2346 O O . HIS B 1 139 ? -0.695 -1.088 -4.363 1 98.19 139 HIS B O 1
ATOM 2352 N N . CYS B 1 140 ? 1.149 -0.633 -3.312 1 96.88 140 CYS B N 1
ATOM 2353 C CA . CYS B 1 140 ? 1.855 -0.176 -4.504 1 96.88 140 CYS B CA 1
ATOM 2354 C C . CYS B 1 140 ? 1.928 -1.278 -5.555 1 96.88 140 CYS B C 1
ATOM 2356 O O . CYS B 1 140 ? 2.043 -0.999 -6.746 1 96.88 140 CYS B O 1
ATOM 2358 N N . ASN B 1 141 ? 1.887 -2.5 -5.125 1 97.38 141 ASN B N 1
ATOM 2359 C CA . ASN B 1 141 ? 2.016 -3.617 -6.055 1 97.38 141 ASN B CA 1
ATOM 2360 C C . ASN B 1 141 ? 0.715 -4.41 -6.16 1 97.38 141 ASN B C 1
ATOM 2362 O O . ASN B 1 141 ? 0.677 -5.465 -6.793 1 97.38 141 ASN B O 1
ATOM 2366 N N . VAL B 1 142 ? -0.311 -4.035 -5.562 1 98.38 142 VAL B N 1
ATOM 2367 C CA . VAL B 1 142 ? -1.606 -4.703 -5.621 1 98.38 142 VAL B CA 1
ATOM 2368 C C . VAL B 1 142 ? -2.709 -3.678 -5.867 1 98.38 142 VAL B C 1
ATOM 2370 O O . VAL B 1 142 ? -2.945 -2.799 -5.035 1 98.38 142 VAL B O 1
ATOM 2373 N N . ASN B 1 143 ? -3.391 -3.818 -6.914 1 96.25 143 ASN B N 1
ATOM 2374 C CA . ASN B 1 143 ? -4.371 -2.787 -7.238 1 96.25 143 ASN B CA 1
ATOM 2375 C C . ASN B 1 143 ? -5.707 -3.047 -6.543 1 96.25 143 ASN B C 1
ATOM 2377 O O . ASN B 1 143 ? -5.824 -3.977 -5.746 1 96.25 143 ASN B O 1
ATOM 2381 N N . ALA B 1 144 ? -6.668 -2.268 -6.797 1 96 144 ALA B N 1
ATOM 2382 C CA . ALA B 1 144 ? -7.957 -2.279 -6.109 1 96 144 ALA B CA 1
ATOM 2383 C C . ALA B 1 144 ? -8.688 -3.602 -6.34 1 96 144 ALA B C 1
ATOM 2385 O O . ALA B 1 144 ? -9.461 -4.043 -5.492 1 96 144 ALA B O 1
ATOM 2386 N N . GLN B 1 145 ? -8.445 -4.211 -7.48 1 97.56 145 GLN B N 1
ATOM 2387 C CA . GLN B 1 145 ? -9.109 -5.469 -7.809 1 97.56 145 GLN B CA 1
ATOM 2388 C C . GLN B 1 145 ? -8.375 -6.656 -7.195 1 97.56 145 GLN B C 1
ATOM 2390 O O . GLN B 1 145 ? -8.914 -7.766 -7.141 1 97.56 145 GLN B O 1
ATOM 2395 N N . GLY B 1 146 ? -7.129 -6.383 -6.816 1 98.5 146 GLY B N 1
ATOM 2396 C CA . GLY B 1 146 ? -6.352 -7.422 -6.16 1 98.5 146 GLY B CA 1
ATOM 2397 C C . GLY B 1 146 ? -5.234 -7.969 -7.035 1 98.5 146 GLY B C 1
ATOM 2398 O O . GLY B 1 146 ? -4.457 -8.82 -6.594 1 98.5 146 GLY B O 1
ATOM 2399 N N . ASP B 1 147 ? -5.117 -7.457 -8.25 1 98.44 147 ASP B N 1
ATOM 2400 C CA . ASP B 1 147 ? -4.086 -7.957 -9.156 1 98.44 147 ASP B CA 1
ATOM 2401 C C . ASP B 1 147 ? -2.691 -7.582 -8.664 1 98.44 147 ASP B C 1
ATOM 2403 O O . ASP B 1 147 ? -2.434 -6.426 -8.328 1 98.44 147 ASP B O 1
ATOM 2407 N N . VAL B 1 148 ? -1.849 -8.516 -8.672 1 98.69 148 VAL B N 1
ATOM 2408 C CA . VAL B 1 148 ? -0.478 -8.289 -8.227 1 98.69 148 VAL B CA 1
ATOM 2409 C C . VAL B 1 148 ? 0.393 -7.898 -9.414 1 98.69 148 VAL B C 1
ATOM 2411 O O . VAL B 1 148 ? 0.383 -8.57 -10.453 1 98.69 148 VAL B O 1
ATOM 2414 N N . CYS B 1 149 ? 1.15 -6.848 -9.18 1 97 149 CYS B N 1
ATOM 2415 C CA . CYS B 1 149 ? 2.008 -6.352 -10.25 1 97 149 CYS B CA 1
ATOM 2416 C C . CYS B 1 149 ? 3.473 -6.359 -9.828 1 97 149 CYS B C 1
ATOM 2418 O O . CYS B 1 149 ? 4.027 -5.316 -9.484 1 97 149 CYS B O 1
ATOM 2420 N N . LEU B 1 150 ? 4.078 -7.348 -9.969 1 97 150 LEU B N 1
ATOM 2421 C CA . LEU B 1 150 ? 5.5 -7.539 -9.695 1 97 150 LEU B CA 1
ATOM 2422 C C . LEU B 1 150 ? 6.254 -7.918 -10.969 1 97 150 LEU B C 1
ATOM 2424 O O . LEU B 1 150 ? 5.746 -8.688 -11.789 1 97 150 LEU B O 1
ATOM 2428 N N . ASP B 1 151 ? 7.465 -7.473 -11.031 1 96.88 151 ASP B N 1
ATOM 2429 C CA . ASP B 1 151 ? 8.258 -7.754 -12.219 1 96.88 151 ASP B CA 1
ATOM 2430 C C . ASP B 1 151 ? 8.477 -9.258 -12.398 1 96.88 151 ASP B C 1
ATOM 2432 O O . ASP B 1 151 ? 8.5 -9.758 -13.523 1 96.88 151 ASP B O 1
ATOM 2436 N N . MET B 1 152 ? 8.555 -9.938 -11.297 1 97.25 152 MET B N 1
ATOM 2437 C CA . MET B 1 152 ? 8.82 -11.375 -11.297 1 97.25 152 MET B CA 1
ATOM 2438 C C . MET B 1 152 ? 7.648 -12.141 -11.898 1 97.25 152 MET B C 1
ATOM 2440 O O . MET B 1 152 ? 7.82 -13.258 -12.383 1 97.25 152 MET B O 1
ATOM 2444 N N . LEU B 1 153 ? 6.5 -11.609 -11.906 1 97.69 153 LEU B N 1
ATOM 2445 C CA . LEU B 1 153 ? 5.312 -12.258 -12.461 1 97.69 153 LEU B CA 1
ATOM 2446 C C . LEU B 1 153 ? 4.992 -11.703 -13.844 1 97.69 153 LEU B C 1
ATOM 2448 O O . LEU B 1 153 ? 3.879 -11.891 -14.344 1 97.69 153 LEU B O 1
ATOM 2452 N N . ASN B 1 154 ? 6.008 -10.992 -14.367 1 96.38 154 ASN B N 1
ATOM 2453 C CA . ASN B 1 154 ? 5.887 -10.422 -15.703 1 96.38 154 ASN B CA 1
ATOM 2454 C C . ASN B 1 154 ? 7.176 -10.594 -16.5 1 96.38 154 ASN B C 1
ATOM 2456 O O . ASN B 1 154 ? 7.523 -11.703 -16.906 1 96.38 154 ASN B O 1
ATOM 2460 N N . ASP B 1 155 ? 7.988 -9.57 -16.562 1 97.06 155 ASP B N 1
ATOM 2461 C CA . ASP B 1 155 ? 9.133 -9.539 -17.469 1 97.06 155 ASP B CA 1
ATOM 2462 C C . ASP B 1 155 ? 10.281 -10.391 -16.938 1 97.06 155 ASP B C 1
ATOM 2464 O O . ASP B 1 155 ? 11.133 -10.844 -17.703 1 97.06 155 ASP B O 1
ATOM 2468 N N . LYS B 1 156 ? 10.219 -10.656 -15.672 1 98.25 156 LYS B N 1
ATOM 2469 C CA . LYS B 1 156 ? 11.359 -11.367 -15.094 1 98.25 156 LYS B CA 1
ATOM 2470 C C . LYS B 1 156 ? 11.008 -12.82 -14.812 1 98.25 156 LYS B C 1
ATOM 2472 O O . LYS B 1 156 ? 11.805 -13.555 -14.211 1 98.25 156 LYS B O 1
ATOM 2477 N N . TRP B 1 157 ? 9.906 -13.266 -15.289 1 98.5 157 TRP B N 1
ATOM 2478 C CA . TRP B 1 157 ? 9.508 -14.656 -15.094 1 98.5 157 TRP B CA 1
ATOM 2479 C C . TRP B 1 157 ? 10.398 -15.594 -15.906 1 98.5 157 TRP B C 1
ATOM 2481 O O . TRP B 1 157 ? 10.742 -15.289 -17.047 1 98.5 157 TRP B O 1
ATOM 2491 N N . LYS B 1 158 ? 10.688 -16.688 -15.266 1 98.56 158 LYS B N 1
ATOM 2492 C CA . LYS B 1 158 ? 11.414 -17.766 -15.945 1 98.56 158 LYS B CA 1
ATOM 2493 C C . LYS B 1 158 ? 10.703 -19.109 -15.781 1 98.56 158 LYS B C 1
ATOM 2495 O O . LYS B 1 158 ? 10.164 -19.406 -14.711 1 98.56 158 LYS B O 1
ATOM 2500 N N . PRO B 1 159 ? 10.789 -19.906 -16.828 1 97.81 159 PRO B N 1
ATOM 2501 C CA . PRO B 1 159 ? 10.117 -21.203 -16.781 1 97.81 159 PRO B CA 1
ATOM 2502 C C . PRO B 1 159 ? 10.633 -22.094 -15.648 1 97.81 159 PRO B C 1
ATOM 2504 O O . PRO B 1 159 ? 9.992 -23.078 -15.289 1 97.81 159 PRO B O 1
ATOM 2507 N N . THR B 1 160 ? 11.789 -21.75 -15.117 1 98 160 THR B N 1
ATOM 2508 C CA . THR B 1 160 ? 12.344 -22.531 -14.031 1 98 160 THR B CA 1
ATOM 2509 C C . THR B 1 160 ? 11.672 -22.188 -12.703 1 98 160 THR B C 1
ATOM 2511 O O . THR B 1 160 ? 11.828 -22.891 -11.711 1 98 160 THR B O 1
ATOM 2514 N N . MET B 1 161 ? 10.906 -21.172 -12.703 1 98.38 161 MET B N 1
ATOM 2515 C CA . MET B 1 161 ? 10.211 -20.766 -11.484 1 98.38 161 MET B CA 1
ATOM 2516 C C . MET B 1 161 ? 8.953 -21.609 -11.266 1 98.38 161 MET B C 1
ATOM 2518 O O . MET B 1 161 ? 8.586 -22.406 -12.125 1 98.38 161 MET B O 1
ATOM 2522 N N . SER B 1 162 ? 8.367 -21.438 -10.008 1 98.25 162 SER B N 1
ATOM 2523 C CA . SER B 1 162 ? 7.258 -22.297 -9.617 1 98.25 162 SER B CA 1
ATOM 2524 C C . SER B 1 162 ? 6.246 -21.547 -8.766 1 98.25 162 SER B C 1
ATOM 2526 O O . SER B 1 162 ? 6.453 -20.375 -8.438 1 98.25 162 SER B O 1
ATOM 2528 N N . VAL B 1 163 ? 5.227 -22.219 -8.367 1 98.38 163 VAL B N 1
ATOM 2529 C CA . VAL B 1 163 ? 4.234 -21.625 -7.473 1 98.38 163 VAL B CA 1
ATOM 2530 C C . VAL B 1 163 ? 4.883 -21.281 -6.137 1 98.38 163 VAL B C 1
ATOM 2532 O O . VAL B 1 163 ? 4.531 -20.281 -5.512 1 98.38 163 VAL B O 1
ATOM 2535 N N . ASN B 1 164 ? 5.859 -22.078 -5.812 1 97.81 164 ASN B N 1
ATOM 2536 C CA . ASN B 1 164 ? 6.605 -21.766 -4.598 1 97.81 164 ASN B CA 1
ATOM 2537 C C . ASN B 1 164 ? 7.332 -20.422 -4.711 1 97.81 164 ASN B C 1
ATOM 2539 O O . ASN B 1 164 ? 7.293 -19.609 -3.783 1 97.81 164 ASN B O 1
ATOM 2543 N N . THR B 1 165 ? 7.918 -20.203 -5.809 1 97.31 165 THR B N 1
ATOM 2544 C CA . THR B 1 165 ? 8.586 -18.922 -6.066 1 97.31 165 THR B CA 1
ATOM 2545 C C . THR B 1 165 ? 7.582 -17.781 -6.027 1 97.31 165 THR B C 1
ATOM 2547 O O . THR B 1 165 ? 7.895 -16.688 -5.523 1 97.31 165 THR B O 1
ATOM 2550 N N . VAL B 1 166 ? 6.414 -18.031 -6.543 1 98.5 166 VAL B N 1
ATOM 2551 C CA . VAL B 1 166 ? 5.348 -17.031 -6.559 1 98.5 166 VAL B CA 1
ATOM 2552 C C . VAL B 1 166 ? 4.977 -16.656 -5.129 1 98.5 166 VAL B C 1
ATOM 2554 O O . VAL B 1 166 ? 4.895 -15.469 -4.797 1 98.5 166 VAL B O 1
ATOM 2557 N N . LEU B 1 167 ? 4.848 -17.625 -4.34 1 98.12 167 LEU B N 1
ATOM 2558 C CA . LEU B 1 167 ? 4.492 -17.391 -2.943 1 98.12 167 LEU B CA 1
ATOM 2559 C C . LEU B 1 167 ? 5.59 -16.594 -2.23 1 98.12 167 LEU B C 1
ATOM 2561 O O . LEU B 1 167 ? 5.297 -15.68 -1.461 1 98.12 167 LEU B O 1
ATOM 2565 N N . MET B 1 168 ? 6.777 -16.875 -2.516 1 96.12 168 MET B N 1
ATOM 2566 C CA . MET B 1 168 ? 7.91 -16.172 -1.909 1 96.12 168 MET B CA 1
ATOM 2567 C C . MET B 1 168 ? 7.961 -14.727 -2.365 1 96.12 168 MET B C 1
ATOM 2569 O O . MET B 1 168 ? 8.234 -13.828 -1.564 1 96.12 168 MET B O 1
ATOM 2573 N N . ALA B 1 169 ? 7.676 -14.562 -3.625 1 96.12 169 ALA B N 1
ATOM 2574 C CA . ALA B 1 169 ? 7.734 -13.227 -4.207 1 96.12 169 ALA B CA 1
ATOM 2575 C C . ALA B 1 169 ? 6.652 -12.328 -3.623 1 96.12 169 ALA B C 1
ATOM 2577 O O . ALA B 1 169 ? 6.891 -11.148 -3.365 1 96.12 169 ALA B O 1
ATOM 2578 N N . VAL B 1 170 ? 5.562 -12.898 -3.416 1 94.69 170 VAL B N 1
ATOM 2579 C CA . VAL B 1 170 ? 4.438 -12.109 -2.922 1 94.69 170 VAL B CA 1
ATOM 2580 C C . VAL B 1 170 ? 4.617 -11.828 -1.433 1 94.69 170 VAL B C 1
ATOM 2582 O O . VAL B 1 170 ? 4.348 -10.719 -0.968 1 94.69 170 VAL B O 1
#

Secondary structure (DSSP, 8-state):
-----------------------------------------------------------HHHHHHHHHHHHHHHHHHHHHPPTTEEEEEETTEEEEEEEEEEPPTTSTTTT-EEEEEEE--TTTTTS--EEEESS--B-TTB-TT-BB--GGGTTT--TT--HHHHHHH-/-----------------------------------------------------------HHHHHHHHHHHHHHHHHHHHHPPTTEEEEEETTEEEEEEEEEEPPTTSTTTT-EEEEEEE--TTTTTS--EEEESS--B-TTB-TT-BB--GGGTTT--TT--HHHHHHH-

Solvent-accessible surface area (backbone atoms only — not comparable to full-atom values): 21093 Å² total; per-residue (Å²): 134,85,76,75,77,77,78,74,84,80,80,80,76,82,67,81,76,77,78,73,77,74,72,77,72,75,74,76,74,72,77,77,73,71,77,74,72,79,70,76,76,70,78,74,72,76,66,75,69,72,69,72,63,70,68,74,55,69,45,74,63,52,52,49,50,41,50,51,50,52,52,50,50,49,54,44,43,77,75,66,44,58,88,56,48,46,65,43,58,41,96,81,36,82,42,37,28,40,32,40,38,41,32,53,82,94,46,86,45,43,84,42,75,37,38,30,38,40,43,44,56,90,55,44,49,81,40,63,51,47,46,32,30,73,44,84,51,47,23,83,45,24,48,92,82,14,47,56,64,47,58,62,57,52,87,62,46,50,56,88,56,50,72,65,52,50,59,65,72,102,134,85,76,79,81,72,80,83,78,79,82,84,68,85,79,80,75,78,77,74,78,74,72,75,72,77,73,77,76,74,78,80,72,71,79,73,73,81,69,80,77,71,80,74,74,78,68,76,69,74,69,74,65,70,69,76,56,68,44,73,64,52,52,50,53,41,50,52,49,51,53,52,50,47,53,44,43,75,76,66,43,57,89,57,47,47,65,43,56,41,96,80,35,82,43,36,28,40,32,39,39,41,33,51,84,95,45,85,45,42,86,40,76,38,41,29,38,38,41,44,57,91,54,44,51,81,40,63,50,46,45,32,30,71,44,85,52,50,24,83,44,26,48,92,83,14,47,56,64,49,57,61,56,52,87,62,48,51,58,87,56,51,72,66,52,51,61,66,71,102

Foldseek 3Di:
DPCPCPPPPDPPPPCPDPPPPPPPPPDPDPPDPDPDPDDPPPPPPPPCPVCPVPPVPCPPVLVVVVVVVLVVVQVCCVPPNPPQKDKDADPPHSQKMKMWGADDPPALRHPHIWIKIWGHDSCPPVDGIDIGTPDDDDDRQADPVGDGHDVCVPVVDDPVDDVVNVVVVD/DPPPPDDDDDDDDDDPPPPPPPPPPPDPDPPDPDPDPDDPPPPPDPPCPVCPVPPPPCPPVLVVVVVVVLVVVQVCCVPPNPPQKDKDADPPHSQKMKMWGADDPPALRHPHIWIKIWGHDSCPPVDGIDIGTPDDDDDRQADPVGDGHDVCVPVVDDPVDDVVVVVVVD